Protein AF-A0A7S2AGM7-F1 (afdb_monomer_lite)

Radius of gyration: 31.18 Å; chains: 1; bounding box: 65×108×96 Å

Sequence (234 aa):
SIGHEDKLPGRQRGFVVRMDQDERSRILQAFRPAAEKLIASGAVSRIDVDDGASTSRKKKDRKDEDEQPSLLQTLGPNECRVETTARCRHNAHGDGFRIEVAEGGVQQRLHAFTPGGQLPPETWHARLVEAVEKSGSRVMLGRMVGEEGPGDGRGGRSGKAGAPDGQRDAEDAWLESLMGRCMISAGERPRGSEAVVEPAAPTTAEGEAEAAEGTPAPAPKKAPGPLPPWLRRR

pLDDT: mean 70.82, std 18.98, range [37.28, 96.62]

Secondary structure (DSSP, 8-state):
-PPP------------------GGGGS-TTTHHHHHHHHHTTS-SEEEE-GGG-----------------S---PPTTEEEEEEEEEEEETTTEEEEEEEEEETTEEEEEEEE-TTS---HHHHHHHHHHHHHHHT-EEEEPP------------------PPPTHHHHHHHHHHHHHHTTSS--------------------------------PPPPP-PPPPPPPGGG---

Foldseek 3Di:
DDDDDDDDDDPDPDDPPPDPDDQLVVDDPLCSQLVVQCCVVQQFVDKHWDPPPWCPPPPDDDPDDDDPPPPPPQAPAQEKEKEFEAWDQDPPQGIFTWMWIDHRNTIIIMTTGHPDYDDDPVRSVVSSVVSSVVSVGNYDYDDHDPHPDDPPPDDDDDDPDDDDCVVVVVVVVVVCVVPVDDDDDDDDDDDDDDDDDDDDDDDDDDDDDDDDDDDDDDDDDDDDDPDPPVPPDD

Organism: NCBI:txid327968

Structure (mmCIF, N/CA/C/O backbone):
data_AF-A0A7S2AGM7-F1
#
_entry.id   AF-A0A7S2AGM7-F1
#
loop_
_atom_site.group_PDB
_atom_site.id
_atom_site.type_symbol
_atom_site.label_atom_id
_atom_site.label_alt_id
_atom_site.label_comp_id
_atom_site.label_asym_id
_atom_site.label_entity_id
_atom_site.label_seq_id
_atom_site.pdbx_PDB_ins_code
_atom_site.Cartn_x
_atom_site.Cartn_y
_atom_site.Cartn_z
_atom_site.occupancy
_atom_site.B_iso_or_equiv
_atom_site.auth_seq_id
_atom_site.auth_comp_id
_atom_site.auth_asym_id
_atom_site.auth_atom_id
_atom_site.pdbx_PDB_model_num
ATOM 1 N N . SER A 1 1 ? -6.619 -51.785 54.711 1.00 47.81 1 SER A N 1
ATOM 2 C CA . SER A 1 1 ? -6.478 -51.916 53.251 1.00 47.81 1 SER A CA 1
ATOM 3 C C . SER A 1 1 ? -6.007 -50.594 52.689 1.00 47.81 1 SER A C 1
ATOM 5 O O . SER A 1 1 ? -6.708 -49.604 52.835 1.00 47.81 1 SER A O 1
ATOM 7 N N . ILE A 1 2 ? -4.777 -50.567 52.181 1.00 46.56 2 ILE A N 1
ATOM 8 C CA . ILE A 1 2 ? -4.107 -49.382 51.634 1.00 46.56 2 ILE A CA 1
ATOM 9 C C . ILE A 1 2 ? -4.535 -49.270 50.168 1.00 46.56 2 ILE A C 1
ATOM 11 O O . ILE A 1 2 ? -4.371 -50.226 49.412 1.00 46.56 2 ILE A O 1
ATOM 15 N N . GLY A 1 3 ? -5.169 -48.153 49.810 1.00 52.78 3 GLY A N 1
ATOM 16 C CA . GLY A 1 3 ? -5.677 -47.897 48.464 1.00 52.78 3 GLY A CA 1
ATOM 17 C C . GLY A 1 3 ? -4.534 -47.668 47.480 1.00 52.78 3 GLY A C 1
ATOM 18 O O . GLY A 1 3 ? -3.675 -46.824 47.713 1.00 52.78 3 GLY A O 1
ATOM 19 N N . HIS A 1 4 ? -4.524 -48.444 46.400 1.00 52.34 4 HIS A N 1
ATOM 20 C CA . HIS A 1 4 ? -3.628 -48.265 45.265 1.00 52.34 4 HIS A CA 1
ATOM 21 C C . HIS A 1 4 ? -4.062 -47.025 44.468 1.00 52.34 4 HIS A C 1
ATOM 23 O O . HIS A 1 4 ? -5.165 -46.991 43.930 1.00 52.34 4 HIS A O 1
ATOM 29 N N . GLU A 1 5 ? -3.203 -46.007 44.396 1.00 57.91 5 GLU A N 1
ATOM 30 C CA . GLU A 1 5 ? -3.341 -44.901 43.445 1.00 57.91 5 GLU A CA 1
ATOM 31 C C . GLU A 1 5 ? -2.885 -45.368 42.055 1.00 57.91 5 GLU A C 1
ATOM 33 O O . GLU A 1 5 ? -1.695 -45.594 41.807 1.00 57.91 5 GLU A O 1
ATOM 38 N N . ASP A 1 6 ? -3.845 -45.518 41.144 1.00 63.03 6 ASP A N 1
ATOM 39 C CA . ASP A 1 6 ? -3.601 -45.848 39.743 1.00 63.03 6 ASP A CA 1
ATOM 40 C C . ASP A 1 6 ? -2.939 -44.669 39.009 1.00 63.03 6 ASP A C 1
ATOM 42 O O . ASP A 1 6 ? -3.545 -43.634 38.722 1.00 63.03 6 ASP A O 1
ATOM 46 N N . LYS A 1 7 ? -1.656 -44.838 38.676 1.00 62.81 7 LYS A N 1
ATOM 47 C CA . LYS A 1 7 ? -0.896 -43.929 37.810 1.00 62.81 7 LYS A CA 1
ATOM 48 C C . LYS A 1 7 ? -1.403 -44.046 36.370 1.00 62.81 7 LYS A C 1
ATOM 50 O O . LYS A 1 7 ? -1.077 -45.003 35.673 1.00 62.81 7 LYS A O 1
ATOM 55 N N . LEU A 1 8 ? -2.154 -43.046 35.905 1.00 66.19 8 LEU A N 1
ATOM 56 C CA . LEU A 1 8 ? -2.588 -42.944 34.508 1.00 66.19 8 LEU A CA 1
ATOM 57 C C . LEU A 1 8 ? -1.374 -42.778 33.564 1.00 66.19 8 LEU A C 1
ATOM 59 O O . LEU A 1 8 ? -0.606 -41.822 33.720 1.00 66.19 8 LEU A O 1
ATOM 63 N N . PRO A 1 9 ? -1.178 -43.672 32.576 1.00 61.97 9 PRO A N 1
ATOM 64 C CA . PRO A 1 9 ? -0.058 -43.596 31.649 1.00 61.97 9 PRO A CA 1
ATOM 65 C C . PRO A 1 9 ? -0.314 -42.576 30.529 1.00 61.97 9 PRO A C 1
ATOM 67 O O . PRO A 1 9 ? -1.370 -42.553 29.908 1.00 61.97 9 PRO A O 1
ATOM 70 N N . GLY A 1 10 ? 0.713 -41.781 30.214 1.00 58.47 10 GLY A N 1
ATOM 71 C CA . GLY A 1 10 ? 0.938 -41.271 28.858 1.00 58.47 10 GLY A CA 1
ATOM 72 C C . GLY A 1 10 ? 0.070 -40.098 28.402 1.00 58.47 10 GLY A C 1
ATOM 73 O O . GLY A 1 10 ? -0.754 -40.231 27.503 1.00 58.47 10 GLY A O 1
ATOM 74 N N . ARG A 1 11 ? 0.342 -38.899 28.925 1.00 64.56 11 ARG A N 1
ATOM 75 C CA . ARG A 1 11 ? -0.117 -37.638 28.324 1.00 64.56 11 ARG A CA 1
ATOM 76 C C . ARG A 1 11 ? 0.542 -37.498 26.941 1.00 64.56 11 ARG A C 1
ATOM 78 O O . ARG A 1 11 ? 1.711 -37.122 26.853 1.00 64.56 11 ARG A O 1
ATOM 85 N N . GLN A 1 12 ? -0.173 -37.866 25.873 1.00 66.38 12 GLN A N 1
ATOM 86 C CA . GLN A 1 12 ? 0.274 -37.680 24.489 1.00 66.38 12 GLN A CA 1
ATOM 87 C C . GLN A 1 12 ? 0.711 -36.222 24.297 1.00 66.38 12 GLN A C 1
ATOM 89 O O . GLN A 1 12 ? -0.071 -35.290 24.491 1.00 66.38 12 GLN A O 1
ATOM 94 N N . ARG A 1 13 ? 1.981 -36.015 23.939 1.00 68.12 13 ARG A N 1
ATOM 95 C CA . ARG A 1 13 ? 2.484 -34.708 23.513 1.00 68.12 13 ARG A CA 1
ATOM 96 C C . ARG A 1 13 ? 1.874 -34.407 22.146 1.00 68.12 13 ARG A C 1
ATOM 98 O O . ARG A 1 13 ? 2.373 -34.887 21.136 1.00 68.12 13 ARG A O 1
ATOM 105 N N . GLY A 1 14 ? 0.774 -33.659 22.127 1.00 73.31 14 GLY A N 1
ATOM 106 C CA . GLY A 1 14 ? 0.213 -33.133 20.886 1.00 73.31 14 GLY A CA 1
ATOM 107 C C . GLY A 1 14 ? 1.249 -32.261 20.176 1.00 73.31 14 GLY A C 1
ATOM 108 O O . GLY A 1 14 ? 1.866 -31.394 20.796 1.00 73.31 14 GLY A O 1
ATOM 109 N N . PHE A 1 15 ? 1.465 -32.506 18.887 1.00 71.81 15 PHE A N 1
ATOM 110 C CA . PHE A 1 15 ? 2.267 -31.623 18.050 1.00 71.81 15 PHE A CA 1
ATOM 111 C C . PHE A 1 15 ? 1.466 -30.344 17.809 1.00 71.81 15 PHE A C 1
ATOM 113 O O . PHE A 1 15 ? 0.370 -30.386 17.253 1.00 71.81 15 PHE A O 1
ATOM 120 N N . VAL A 1 16 ? 2.001 -29.198 18.232 1.00 72.75 16 VAL A N 1
ATOM 121 C CA . VAL A 1 16 ? 1.450 -27.902 17.831 1.00 72.75 16 VAL A CA 1
ATOM 122 C C . VAL A 1 16 ? 1.924 -27.647 16.407 1.00 72.75 16 VAL A C 1
ATOM 124 O O . VAL A 1 16 ? 3.047 -27.192 16.194 1.00 72.75 16 VAL A O 1
ATOM 127 N N . VAL A 1 17 ? 1.080 -27.975 15.428 1.00 73.12 17 VAL A N 1
ATOM 128 C CA . VAL A 1 17 ? 1.269 -27.510 14.052 1.00 73.12 17 VAL A CA 1
ATOM 129 C C . VAL A 1 17 ? 1.046 -26.005 14.081 1.00 73.12 17 VAL A C 1
ATOM 131 O O . VAL A 1 17 ? -0.083 -25.532 14.207 1.00 73.12 17 VAL A O 1
ATOM 134 N N . ARG A 1 18 ? 2.137 -25.242 14.033 1.00 66.31 18 ARG A N 1
ATOM 135 C CA . ARG A 1 18 ? 2.059 -23.807 13.778 1.00 66.31 18 ARG A CA 1
ATOM 136 C C . ARG A 1 18 ? 1.630 -23.670 12.325 1.00 66.31 18 ARG A C 1
ATOM 138 O O . ARG A 1 18 ? 2.440 -23.886 11.435 1.00 66.31 18 ARG A O 1
ATOM 145 N N . MET A 1 19 ? 0.344 -23.412 12.095 1.00 68.31 19 MET A N 1
ATOM 146 C CA . MET A 1 19 ? -0.086 -22.953 10.781 1.00 68.31 19 MET A CA 1
ATOM 147 C C . MET A 1 19 ? 0.657 -21.652 10.517 1.00 68.31 19 MET A C 1
ATOM 149 O O . MET A 1 19 ? 0.628 -20.764 11.375 1.00 68.31 19 MET A O 1
ATOM 153 N N . ASP A 1 20 ? 1.357 -21.577 9.386 1.00 66.44 20 ASP A N 1
ATOM 154 C CA . ASP A 1 20 ? 1.970 -20.335 8.941 1.00 66.44 20 ASP A CA 1
ATOM 155 C C . ASP A 1 20 ? 0.891 -19.261 8.961 1.00 66.44 20 ASP A C 1
ATOM 157 O O . ASP A 1 20 ? -0.144 -19.355 8.296 1.00 66.44 20 ASP A O 1
ATOM 161 N N . GLN A 1 21 ? 1.083 -18.301 9.857 1.00 72.88 21 GLN A N 1
ATOM 162 C CA . GLN A 1 21 ? 0.151 -17.214 10.034 1.00 72.88 21 GLN A CA 1
ATOM 163 C C . GLN A 1 21 ? 0.216 -16.392 8.753 1.00 72.88 21 GLN A C 1
ATOM 165 O O . GLN A 1 21 ? 1.278 -15.871 8.422 1.00 72.88 21 GLN A O 1
ATOM 170 N N . ASP A 1 22 ? -0.903 -16.327 8.031 1.00 81.31 22 ASP A N 1
ATOM 171 C CA . ASP A 1 22 ? -1.022 -15.542 6.806 1.00 81.31 22 ASP A CA 1
ATOM 172 C C . ASP A 1 22 ? -0.487 -14.131 7.070 1.00 81.31 22 ASP A C 1
ATOM 174 O O . ASP A 1 22 ? -1.010 -13.414 7.922 1.00 81.31 22 ASP A O 1
ATOM 178 N N . GLU A 1 23 ? 0.578 -13.737 6.371 1.00 79.75 23 GLU A N 1
ATOM 179 C CA . GLU A 1 23 ? 1.267 -12.455 6.574 1.00 79.75 23 GLU A CA 1
ATOM 180 C C . GLU A 1 23 ? 0.293 -11.275 6.420 1.00 79.75 23 GLU A C 1
ATOM 182 O O . GLU A 1 23 ? 0.416 -10.246 7.090 1.00 79.75 23 GLU A O 1
ATOM 187 N N . ARG A 1 24 ? -0.775 -11.476 5.637 1.00 82.69 24 ARG A N 1
ATOM 188 C CA . ARG A 1 24 ? -1.880 -10.528 5.447 1.00 82.69 24 ARG A CA 1
ATOM 189 C C . ARG A 1 24 ? -2.640 -10.218 6.732 1.00 82.69 24 ARG A C 1
ATOM 191 O O . ARG A 1 24 ? -3.275 -9.171 6.817 1.00 82.69 24 ARG A O 1
ATOM 198 N N . SER A 1 25 ? -2.604 -11.100 7.734 1.00 84.69 25 SER A N 1
ATOM 199 C CA . SER A 1 25 ? -3.268 -10.866 9.018 1.00 84.69 25 SER A CA 1
ATOM 200 C C . SER A 1 25 ? -2.571 -9.805 9.863 1.00 84.69 25 SER A C 1
ATOM 202 O O . SER A 1 25 ? -3.160 -9.343 10.836 1.00 84.69 25 SER A O 1
ATOM 204 N N . ARG A 1 26 ? -1.319 -9.455 9.540 1.00 90.31 26 ARG A N 1
ATOM 205 C CA . ARG A 1 26 ? -0.552 -8.431 10.261 1.00 90.31 26 ARG A CA 1
ATOM 206 C C . ARG A 1 26 ? -0.781 -7.023 9.718 1.00 90.31 26 ARG A C 1
ATOM 208 O O . ARG A 1 26 ? -0.448 -6.065 10.404 1.00 90.31 26 ARG A O 1
ATOM 215 N N . ILE A 1 27 ? -1.331 -6.890 8.512 1.00 93.06 27 ILE A N 1
ATOM 216 C CA . ILE A 1 27 ? -1.619 -5.596 7.883 1.00 93.06 27 ILE A CA 1
ATOM 217 C C . ILE A 1 27 ? -2.793 -4.926 8.611 1.00 93.06 27 ILE A C 1
ATOM 219 O O . ILE A 1 27 ? -3.772 -5.596 8.951 1.00 93.06 27 ILE A O 1
ATOM 223 N N . LEU A 1 28 ? -2.708 -3.607 8.820 1.00 91.50 28 LEU A N 1
ATOM 224 C CA . LEU A 1 28 ? -3.799 -2.801 9.377 1.00 91.50 28 LEU A CA 1
ATOM 225 C C . LEU A 1 28 ? -5.127 -3.071 8.659 1.00 91.50 28 LEU A C 1
ATOM 227 O O . LEU A 1 28 ? -5.198 -3.130 7.426 1.00 91.50 28 LEU A O 1
ATOM 231 N N . GLN A 1 29 ? -6.192 -3.228 9.446 1.00 90.62 29 GLN A N 1
ATOM 232 C CA . GLN A 1 29 ? -7.481 -3.698 8.950 1.00 90.62 29 GLN A CA 1
ATOM 233 C C . GLN A 1 29 ? -8.069 -2.753 7.896 1.00 90.62 29 GLN A C 1
ATOM 235 O O . GLN A 1 29 ? -8.601 -3.243 6.898 1.00 90.62 29 GLN A O 1
ATOM 240 N N . ALA A 1 30 ? -7.921 -1.431 8.055 1.00 90.44 30 ALA A N 1
ATOM 241 C CA . ALA A 1 30 ? -8.425 -0.474 7.071 1.00 90.44 30 ALA A CA 1
ATOM 242 C C . ALA A 1 30 ? -7.710 -0.555 5.710 1.00 90.44 30 ALA A C 1
ATOM 244 O O . ALA A 1 30 ? -8.325 -0.275 4.675 1.00 90.44 30 ALA A O 1
ATOM 245 N N . PHE A 1 31 ? -6.435 -0.957 5.692 1.00 93.19 31 PHE A N 1
ATOM 246 C CA . PHE A 1 31 ? -5.626 -1.034 4.471 1.00 93.19 31 PHE A CA 1
ATOM 247 C C . PHE A 1 31 ? -5.630 -2.422 3.818 1.00 93.19 31 PHE A C 1
ATOM 249 O O . PHE A 1 31 ? -5.370 -2.548 2.619 1.00 93.19 31 PHE A O 1
ATOM 256 N N . ARG A 1 32 ? -5.984 -3.473 4.566 1.00 93.88 32 ARG A N 1
ATOM 257 C CA . ARG A 1 32 ? -6.006 -4.860 4.078 1.00 93.88 32 ARG A CA 1
ATOM 258 C C . ARG A 1 32 ? -6.735 -5.058 2.736 1.00 93.88 32 ARG A C 1
ATOM 260 O O . ARG A 1 32 ? -6.156 -5.712 1.868 1.00 93.88 32 ARG A O 1
ATOM 267 N N . PRO A 1 33 ? -7.933 -4.492 2.482 1.00 93.94 33 PRO A N 1
ATOM 268 C CA . PRO A 1 33 ? -8.613 -4.738 1.213 1.00 93.94 33 PRO A CA 1
ATOM 269 C C . PRO A 1 33 ? -7.936 -4.023 0.029 1.00 93.94 33 PRO A C 1
ATOM 271 O O . PRO A 1 33 ? -8.006 -4.510 -1.098 1.00 93.94 33 PRO A O 1
ATOM 274 N N . ALA A 1 34 ? -7.243 -2.902 0.261 1.00 95.00 34 ALA A N 1
ATOM 275 C CA . ALA A 1 34 ? -6.425 -2.251 -0.765 1.00 95.00 34 ALA A CA 1
ATOM 276 C C . ALA A 1 34 ? -5.167 -3.082 -1.073 1.00 95.00 34 ALA A C 1
ATOM 278 O O . ALA A 1 34 ? -4.849 -3.314 -2.240 1.00 95.00 34 ALA A O 1
ATOM 279 N N . ALA A 1 35 ? -4.506 -3.611 -0.037 1.00 95.69 35 ALA A N 1
ATOM 280 C CA . ALA A 1 35 ? -3.370 -4.523 -0.173 1.00 95.69 35 ALA A CA 1
ATOM 281 C C . ALA A 1 35 ? -3.727 -5.773 -1.004 1.00 95.69 35 ALA A C 1
ATOM 283 O O . ALA A 1 35 ? -3.002 -6.141 -1.928 1.00 95.69 35 ALA A O 1
ATOM 284 N N . GLU A 1 36 ? -4.886 -6.384 -0.745 1.00 95.56 36 GLU A N 1
ATOM 285 C CA . GLU A 1 36 ? -5.377 -7.529 -1.521 1.00 95.56 36 GLU A CA 1
ATOM 286 C C . GLU A 1 36 ? -5.623 -7.177 -2.994 1.00 95.56 36 GLU A C 1
ATOM 288 O O . GLU A 1 36 ? -5.321 -7.985 -3.873 1.00 95.56 36 GLU A O 1
ATOM 293 N N . LYS A 1 37 ? -6.100 -5.963 -3.293 1.00 96.00 37 LYS A N 1
ATOM 294 C CA . LYS A 1 37 ? -6.296 -5.490 -4.676 1.00 96.00 37 LYS A CA 1
ATOM 295 C C . LYS A 1 37 ? -4.987 -5.212 -5.402 1.00 96.00 37 LYS A C 1
ATOM 297 O O . LYS A 1 37 ? -4.874 -5.521 -6.588 1.00 96.00 37 LYS A O 1
ATOM 302 N N . LEU A 1 38 ? -3.989 -4.672 -4.708 1.00 95.94 38 LEU A N 1
ATOM 303 C CA . LEU A 1 38 ? -2.652 -4.479 -5.272 1.00 95.94 38 LEU A CA 1
ATOM 304 C C . LEU A 1 38 ? -2.017 -5.816 -5.667 1.00 95.94 38 LEU A C 1
ATOM 306 O O . LEU A 1 38 ? -1.446 -5.925 -6.751 1.00 95.94 38 LEU A O 1
ATOM 310 N N . ILE A 1 39 ? -2.197 -6.843 -4.835 1.00 95.88 39 ILE A N 1
ATOM 311 C CA . ILE A 1 39 ? -1.736 -8.201 -5.135 1.00 95.88 39 ILE A CA 1
ATOM 312 C C . ILE A 1 39 ? -2.554 -8.816 -6.278 1.00 95.88 39 ILE A C 1
ATOM 314 O O . ILE A 1 39 ? -1.990 -9.329 -7.241 1.00 95.88 39 ILE A O 1
ATOM 318 N N . ALA A 1 40 ? -3.885 -8.732 -6.218 1.00 95.81 40 ALA A N 1
ATOM 319 C CA . ALA A 1 40 ? -4.768 -9.321 -7.228 1.00 95.81 40 ALA A CA 1
ATOM 320 C C . ALA A 1 40 ? -4.614 -8.687 -8.621 1.00 95.81 40 ALA A C 1
ATOM 322 O O . ALA A 1 40 ? -4.792 -9.369 -9.626 1.00 95.81 40 ALA A O 1
ATOM 323 N N . SER A 1 41 ? -4.275 -7.396 -8.693 1.00 95.75 41 SER A N 1
ATOM 324 C CA . SER A 1 41 ? -3.991 -6.702 -9.957 1.00 95.75 41 SER A CA 1
ATOM 325 C C . SER A 1 41 ? -2.610 -7.023 -10.536 1.00 95.75 41 SER A C 1
ATOM 327 O O . SER A 1 41 ? -2.327 -6.637 -11.668 1.00 95.75 41 SER A O 1
ATOM 329 N N . GLY A 1 42 ? -1.743 -7.698 -9.774 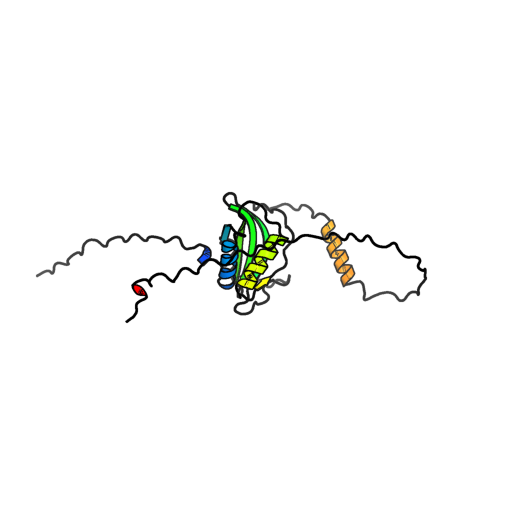1.00 95.19 42 GLY A N 1
ATOM 330 C CA . GLY A 1 42 ? -0.358 -7.960 -10.159 1.00 95.19 42 GLY A CA 1
ATOM 331 C C . GLY A 1 42 ? 0.548 -6.728 -10.102 1.00 95.19 42 GLY A C 1
ATOM 332 O O . GLY A 1 42 ? 1.699 -6.815 -10.514 1.00 95.19 42 GLY A O 1
ATOM 333 N N . ALA A 1 43 ? 0.070 -5.591 -9.583 1.00 95.44 43 ALA A N 1
ATOM 334 C CA . ALA A 1 43 ? 0.915 -4.418 -9.352 1.00 95.44 43 ALA A CA 1
ATOM 335 C C . ALA A 1 43 ? 1.972 -4.694 -8.272 1.00 95.44 43 ALA A C 1
ATOM 337 O O . ALA A 1 43 ? 3.078 -4.160 -8.322 1.00 95.44 43 ALA A O 1
ATOM 338 N N . VAL A 1 44 ? 1.625 -5.543 -7.302 1.00 96.50 44 VAL A N 1
ATOM 339 C CA . VAL A 1 44 ? 2.480 -5.933 -6.182 1.00 96.50 44 VAL A CA 1
ATOM 340 C C . VAL A 1 44 ? 2.541 -7.454 -6.112 1.00 96.50 44 VAL A C 1
ATOM 342 O O . VAL A 1 44 ? 1.516 -8.126 -6.148 1.00 96.50 44 VAL A O 1
ATOM 345 N N . SER A 1 45 ? 3.742 -8.013 -6.013 1.00 95.69 45 SER A N 1
ATOM 346 C CA . SER A 1 45 ? 3.961 -9.452 -5.859 1.00 95.69 45 SER A CA 1
ATOM 347 C C . SER A 1 45 ? 3.816 -9.887 -4.402 1.00 95.69 45 SER A C 1
ATOM 349 O O . SER A 1 45 ? 3.299 -10.969 -4.124 1.00 95.69 45 SER A O 1
ATOM 351 N N . ARG A 1 46 ? 4.265 -9.039 -3.468 1.00 94.94 46 ARG A N 1
ATOM 352 C CA . ARG A 1 46 ? 4.308 -9.322 -2.031 1.00 94.94 46 ARG A CA 1
ATOM 353 C C . ARG A 1 46 ? 4.270 -8.034 -1.212 1.00 94.94 46 ARG A C 1
ATOM 355 O O . ARG A 1 46 ? 4.825 -7.020 -1.631 1.00 94.94 46 ARG A O 1
ATOM 362 N N . ILE A 1 47 ? 3.630 -8.093 -0.045 1.00 96.06 47 ILE A N 1
ATOM 363 C CA . ILE A 1 47 ? 3.602 -7.002 0.934 1.00 96.06 47 ILE A CA 1
ATOM 364 C C . ILE A 1 47 ? 4.122 -7.542 2.260 1.00 96.06 47 ILE A C 1
ATOM 366 O O . ILE A 1 47 ? 3.480 -8.411 2.845 1.00 96.06 47 ILE A O 1
ATOM 370 N N . ASP A 1 48 ? 5.245 -7.005 2.726 1.00 95.00 48 ASP A N 1
ATOM 371 C CA . ASP A 1 48 ? 5.819 -7.342 4.029 1.00 95.00 48 ASP A CA 1
ATOM 372 C C . ASP A 1 48 ? 5.548 -6.228 5.043 1.00 95.00 48 ASP A C 1
ATOM 374 O O . ASP A 1 48 ? 5.583 -5.040 4.714 1.00 95.00 48 ASP A O 1
ATOM 378 N N . VAL A 1 49 ? 5.290 -6.616 6.290 1.00 94.50 49 VAL A N 1
ATOM 379 C CA . VAL A 1 49 ? 5.146 -5.693 7.421 1.00 94.50 49 VAL A CA 1
ATOM 380 C C . VAL A 1 49 ? 6.510 -5.499 8.078 1.00 94.50 49 VAL A C 1
ATOM 382 O O . VAL A 1 49 ? 7.154 -6.477 8.452 1.00 94.50 49 VAL A O 1
ATOM 385 N N . ASP A 1 50 ? 6.942 -4.250 8.253 1.00 92.06 50 ASP A N 1
ATOM 386 C CA . ASP A 1 50 ? 8.150 -3.938 9.021 1.00 92.06 50 ASP A CA 1
ATOM 387 C C . ASP A 1 50 ? 7.829 -3.931 10.526 1.00 92.06 50 ASP A C 1
ATOM 389 O O . ASP A 1 50 ? 7.340 -2.941 11.080 1.00 92.06 50 ASP A O 1
ATOM 393 N N . ASP A 1 51 ? 8.112 -5.055 11.192 1.00 79.56 51 ASP A N 1
ATOM 394 C CA . ASP A 1 51 ? 7.934 -5.228 12.641 1.00 79.56 51 ASP A CA 1
ATOM 395 C C . ASP A 1 51 ? 8.847 -4.288 13.468 1.00 79.56 51 ASP A C 1
ATOM 397 O O . ASP A 1 51 ? 8.591 -4.052 14.650 1.00 79.56 51 ASP A O 1
ATOM 401 N N . GLY A 1 52 ? 9.901 -3.712 12.872 1.00 69.44 52 GLY A N 1
ATOM 402 C CA . GLY A 1 52 ? 10.833 -2.808 13.556 1.00 69.44 52 GLY A CA 1
ATOM 403 C C . GLY A 1 52 ? 10.309 -1.380 13.740 1.00 69.44 52 GLY A C 1
ATOM 404 O O . GLY A 1 52 ? 10.847 -0.625 14.553 1.00 69.44 52 GLY A O 1
ATOM 405 N N . ALA A 1 53 ? 9.257 -1.003 13.009 1.00 60.59 53 ALA A N 1
ATOM 406 C CA . ALA A 1 53 ? 8.765 0.371 12.937 1.00 60.59 53 ALA A CA 1
ATOM 407 C C . ALA A 1 53 ? 7.455 0.613 13.702 1.00 60.59 53 ALA A C 1
ATOM 409 O O . ALA A 1 53 ? 6.935 1.729 13.657 1.00 60.59 53 ALA A O 1
ATOM 410 N N . SER A 1 54 ? 6.910 -0.380 14.419 1.00 56.28 54 SER A N 1
ATOM 411 C CA . SER A 1 54 ? 5.699 -0.176 15.220 1.00 56.28 54 SER A CA 1
ATOM 412 C C . SER A 1 54 ? 6.017 0.710 16.429 1.00 56.28 54 SER A C 1
ATOM 414 O O . SER A 1 54 ? 6.279 0.238 17.539 1.00 56.28 54 SER A O 1
ATOM 416 N N . THR A 1 55 ? 6.021 2.028 16.236 1.00 55.06 55 THR A N 1
ATOM 417 C CA . THR A 1 55 ? 6.161 2.974 17.336 1.00 55.06 55 THR A CA 1
ATOM 418 C C . THR A 1 55 ? 4.824 3.065 18.058 1.00 55.06 55 THR A C 1
ATOM 420 O O . THR A 1 55 ? 4.098 4.049 17.926 1.00 55.06 55 THR A O 1
ATOM 423 N N . SER A 1 56 ? 4.491 2.065 18.877 1.00 56.47 56 SER A N 1
ATOM 424 C CA . SER A 1 56 ? 3.593 2.312 20.002 1.00 56.47 56 SER A CA 1
ATOM 425 C C . SER A 1 56 ? 4.354 3.258 20.935 1.00 56.47 56 SER A C 1
ATOM 427 O O . SER A 1 56 ? 5.080 2.815 21.830 1.00 56.47 56 SER A O 1
ATOM 429 N N . ARG A 1 57 ? 4.325 4.567 20.645 1.00 56.03 57 ARG A N 1
ATOM 430 C CA . ARG A 1 57 ? 5.032 5.578 21.432 1.00 56.03 57 ARG A CA 1
ATOM 431 C C . ARG A 1 57 ? 4.450 5.531 22.836 1.00 56.03 57 ARG A C 1
ATOM 433 O O . ARG A 1 57 ? 3.380 6.065 23.112 1.00 56.03 57 ARG A O 1
ATOM 440 N N . LYS A 1 58 ? 5.164 4.844 23.725 1.00 52.75 58 LYS A N 1
ATOM 441 C CA . LYS A 1 58 ? 4.932 4.864 25.161 1.00 52.75 58 LYS A CA 1
ATOM 442 C C . LYS A 1 58 ? 5.095 6.325 25.567 1.00 52.75 58 LYS A C 1
ATOM 444 O O . LYS A 1 58 ? 6.211 6.835 25.571 1.00 52.75 58 LYS A O 1
ATOM 449 N N . LYS A 1 59 ? 3.961 6.994 25.781 1.00 52.16 59 LYS A N 1
ATOM 450 C CA . LYS A 1 59 ? 3.809 8.397 26.173 1.00 52.16 59 LYS A CA 1
ATOM 451 C C . LYS A 1 59 ? 4.654 8.641 27.427 1.00 52.16 59 LYS A C 1
ATOM 453 O O . LYS A 1 59 ? 4.205 8.396 28.540 1.00 52.16 59 LYS A O 1
ATOM 458 N N . LYS A 1 60 ? 5.923 8.999 27.239 1.00 48.47 60 LYS A N 1
ATOM 459 C CA . LYS A 1 60 ? 6.840 9.391 28.303 1.00 48.47 60 LYS A CA 1
ATOM 460 C C . LYS A 1 60 ? 7.041 10.884 28.143 1.00 48.47 60 LYS A C 1
ATOM 462 O O . LYS A 1 60 ? 7.662 11.296 27.170 1.00 48.47 60 LYS A O 1
ATOM 467 N N . ASP A 1 61 ? 6.453 11.632 29.074 1.00 48.50 61 ASP A N 1
ATOM 468 C CA . ASP A 1 61 ? 6.613 13.067 29.314 1.00 48.50 61 ASP A CA 1
ATOM 469 C C . ASP A 1 61 ? 7.954 13.620 28.819 1.00 48.50 61 ASP A C 1
ATOM 471 O O . ASP A 1 61 ? 8.964 13.587 29.524 1.00 48.50 61 ASP A O 1
ATOM 475 N N . ARG A 1 62 ? 7.969 14.137 27.592 1.00 48.53 62 ARG A N 1
ATOM 476 C CA . ARG A 1 62 ? 8.966 15.105 27.149 1.00 48.53 62 ARG A CA 1
ATOM 477 C C . ARG A 1 62 ? 8.219 16.260 26.517 1.00 48.53 62 ARG A C 1
ATOM 479 O O . ARG A 1 62 ? 7.810 16.218 25.365 1.00 48.53 62 ARG A O 1
ATOM 486 N N . LYS A 1 63 ? 7.981 17.229 27.390 1.00 50.88 63 LYS A N 1
ATOM 487 C CA . LYS A 1 63 ? 7.665 18.617 27.110 1.00 50.88 63 LYS A CA 1
ATOM 488 C C . LYS A 1 63 ? 8.928 19.239 26.515 1.00 50.88 63 LYS A C 1
ATOM 490 O O . LYS A 1 63 ? 9.791 19.634 27.281 1.00 50.88 63 LYS A O 1
ATOM 495 N N . ASP A 1 64 ? 9.064 19.224 25.197 1.00 44.34 64 ASP A N 1
ATOM 496 C CA . ASP A 1 64 ? 9.962 20.140 24.494 1.00 44.34 64 ASP A CA 1
ATOM 497 C C . ASP A 1 64 ? 9.382 20.437 23.112 1.00 44.34 64 ASP A C 1
ATOM 499 O O . ASP A 1 64 ? 8.953 19.539 22.383 1.00 44.34 64 ASP A O 1
ATOM 503 N N . GLU A 1 65 ? 9.292 21.735 22.860 1.00 51.94 65 GLU A N 1
ATOM 504 C CA . GLU A 1 65 ? 8.707 22.419 21.720 1.00 51.94 65 GLU A CA 1
ATOM 505 C C . GLU A 1 65 ? 9.622 22.278 20.501 1.00 51.94 65 GLU A C 1
ATOM 507 O O . GLU A 1 65 ? 10.691 22.869 20.458 1.00 51.94 65 GLU A O 1
ATOM 512 N N . ASP A 1 66 ? 9.196 21.495 19.515 1.00 45.47 66 ASP A N 1
ATOM 513 C CA . ASP A 1 66 ? 9.558 21.688 18.108 1.00 45.47 66 ASP A CA 1
ATOM 514 C C . ASP A 1 66 ? 8.483 20.966 17.281 1.00 45.47 66 ASP A C 1
ATOM 516 O O . ASP A 1 66 ? 8.614 19.819 16.839 1.00 45.47 66 ASP A O 1
ATOM 520 N N . GLU A 1 67 ? 7.311 21.605 17.222 1.00 46.66 67 GLU A N 1
ATOM 521 C CA . GLU A 1 67 ? 6.135 21.137 16.493 1.00 46.66 67 GLU A CA 1
ATOM 522 C C . GLU A 1 67 ? 6.366 21.263 14.982 1.00 46.66 67 GLU A C 1
ATOM 524 O O . GLU A 1 67 ? 5.810 22.133 14.311 1.00 46.66 67 GLU A O 1
ATOM 529 N N . GLN A 1 68 ? 7.105 20.317 14.397 1.00 51.06 68 GLN A N 1
ATOM 530 C CA . GLN A 1 68 ? 6.694 19.879 13.066 1.00 51.06 68 GLN A CA 1
ATOM 531 C C . GLN A 1 68 ? 5.267 19.338 13.215 1.00 51.06 68 GLN A C 1
ATOM 533 O O . GLN A 1 68 ? 5.059 18.484 14.087 1.00 51.06 68 GLN A O 1
ATOM 538 N N . PRO A 1 69 ? 4.283 19.812 12.424 1.00 47.25 69 PRO A N 1
ATOM 539 C CA . PRO A 1 69 ? 2.894 19.403 12.554 1.00 47.25 69 PRO A CA 1
ATOM 540 C C . PRO A 1 69 ? 2.839 17.898 12.365 1.00 47.25 69 PRO A C 1
ATOM 542 O O . PRO A 1 69 ? 2.947 17.369 11.257 1.00 47.25 69 PRO A O 1
ATOM 545 N N . SER A 1 70 ? 2.762 17.203 13.495 1.00 54.47 70 SER A N 1
ATOM 546 C CA . SER A 1 70 ? 2.825 15.763 13.511 1.00 54.47 70 SER A CA 1
ATOM 547 C C . SER A 1 70 ? 1.686 15.270 12.634 1.00 54.47 70 SER A C 1
ATOM 549 O O . SER A 1 70 ? 0.527 15.621 12.846 1.00 54.47 70 SER A O 1
ATOM 551 N N . LEU A 1 71 ? 2.021 14.433 11.655 1.00 53.72 71 LEU A N 1
ATOM 552 C CA . LEU A 1 71 ? 1.099 13.715 10.765 1.00 53.72 71 LEU A CA 1
ATOM 553 C C . LEU A 1 71 ? 0.007 12.924 11.525 1.00 53.72 71 LEU A C 1
ATOM 555 O O . LEU A 1 71 ? -0.886 12.350 10.913 1.00 53.72 71 LEU A O 1
ATOM 559 N N . LEU A 1 72 ? 0.071 12.943 12.857 1.00 54.75 72 LEU A N 1
ATOM 560 C CA . LEU A 1 72 ? -0.900 12.558 13.870 1.00 54.75 72 LEU A CA 1
ATOM 561 C C . LEU A 1 72 ? -2.112 13.501 13.955 1.00 54.75 72 LEU A C 1
ATOM 563 O O . LEU A 1 72 ? -2.724 13.602 15.023 1.00 54.75 72 LEU A O 1
ATOM 567 N N . GLN A 1 73 ? -2.495 14.182 12.869 1.00 63.75 73 GLN A N 1
ATOM 568 C CA . GLN A 1 73 ? -3.852 14.715 12.813 1.00 63.75 73 GLN A CA 1
ATOM 569 C C . GLN A 1 73 ? -4.784 13.533 13.069 1.00 63.75 73 GLN A C 1
ATOM 571 O O . GLN A 1 73 ? -4.646 12.483 12.441 1.00 63.75 73 GLN A O 1
ATOM 576 N N . THR A 1 74 ? -5.625 13.662 14.092 1.00 66.75 74 THR A N 1
ATOM 577 C CA . THR A 1 74 ? -6.388 12.555 14.664 1.00 66.75 74 THR A CA 1
ATOM 578 C C . THR A 1 74 ? -7.354 12.056 13.600 1.00 66.75 74 THR A C 1
ATOM 580 O O . THR A 1 74 ? -8.411 12.643 13.389 1.00 66.75 74 THR A O 1
ATOM 583 N N . LEU A 1 75 ? -6.940 11.016 12.874 1.00 74.12 75 LEU A N 1
ATOM 584 C CA . LEU A 1 75 ? -7.765 10.364 11.869 1.00 74.12 75 LEU A CA 1
ATOM 585 C C . LEU A 1 75 ? -9.045 9.889 12.551 1.00 74.12 75 LEU A C 1
ATOM 587 O O . LEU A 1 75 ? -9.000 9.339 13.659 1.00 74.12 75 LEU A O 1
ATOM 591 N N . GLY A 1 76 ? -10.181 10.132 11.905 1.00 75.19 76 GLY A N 1
ATOM 592 C CA . GLY A 1 76 ? -11.462 9.653 12.389 1.00 75.19 76 GLY A CA 1
ATOM 593 C C . GLY A 1 76 ? -11.495 8.122 12.490 1.00 75.19 76 GLY A C 1
ATOM 594 O O . GLY A 1 76 ? -10.666 7.419 11.903 1.00 75.19 76 GLY A O 1
ATOM 595 N N . PRO A 1 77 ? -12.465 7.562 13.227 1.00 72.75 77 PRO A N 1
ATOM 596 C CA . PRO A 1 77 ? -12.688 6.123 13.217 1.00 72.75 77 PRO A CA 1
ATOM 597 C C . PRO A 1 77 ? -12.941 5.648 11.776 1.00 72.75 77 PRO A C 1
ATOM 599 O O . PRO A 1 77 ? -13.816 6.179 11.092 1.00 72.75 77 PRO A O 1
ATOM 602 N N . ASN A 1 78 ? -12.193 4.629 11.338 1.00 72.81 78 ASN A N 1
ATOM 603 C CA . ASN A 1 78 ? -12.175 4.084 9.969 1.00 72.81 78 ASN A CA 1
ATOM 604 C C . ASN A 1 78 ? -11.506 4.971 8.904 1.00 72.81 78 ASN A C 1
ATOM 606 O O . ASN A 1 78 ? -11.679 4.726 7.707 1.00 72.81 78 ASN A O 1
ATOM 610 N N . GLU A 1 79 ? -10.745 5.984 9.313 1.00 83.31 79 GLU A N 1
ATOM 611 C CA . GLU A 1 79 ? -9.903 6.753 8.404 1.00 83.31 79 GLU A CA 1
ATOM 612 C C . GLU A 1 79 ? -8.474 6.223 8.444 1.00 83.31 79 GLU A C 1
ATOM 614 O O . GLU A 1 79 ? -7.876 6.039 9.506 1.00 83.31 79 GLU A O 1
ATOM 619 N N . CYS A 1 80 ? -7.931 5.978 7.258 1.00 87.50 80 CYS A N 1
ATOM 620 C CA . CYS A 1 80 ? -6.568 5.513 7.084 1.00 87.50 80 CYS A CA 1
ATOM 621 C C . CYS A 1 80 ? -5.788 6.557 6.291 1.00 87.50 80 CYS A C 1
ATOM 623 O O . CYS A 1 80 ? -6.285 7.098 5.308 1.00 87.50 80 CYS A O 1
ATOM 625 N N . ARG A 1 81 ? -4.550 6.839 6.676 1.00 90.62 81 ARG A N 1
ATOM 626 C CA . ARG A 1 81 ? -3.635 7.645 5.870 1.00 90.62 81 ARG A CA 1
ATOM 627 C C . ARG A 1 81 ? -2.585 6.738 5.267 1.00 90.62 81 ARG A C 1
ATOM 629 O O . ARG A 1 81 ? -2.012 5.929 5.986 1.00 90.62 81 ARG A O 1
ATOM 636 N N . VAL A 1 82 ? -2.344 6.869 3.969 1.00 92.38 82 VAL A N 1
ATOM 637 C CA . VAL A 1 82 ? -1.319 6.084 3.272 1.00 92.38 82 VAL A CA 1
ATOM 638 C C . VAL A 1 82 ? -0.339 7.033 2.611 1.00 92.38 82 VAL A C 1
ATOM 640 O O . VAL A 1 82 ? -0.739 7.905 1.841 1.00 92.38 82 VAL A O 1
ATOM 643 N N . GLU A 1 83 ? 0.943 6.856 2.901 1.00 91.88 83 GLU A N 1
ATOM 644 C CA . GLU A 1 83 ? 2.022 7.691 2.391 1.00 91.88 83 GLU A CA 1
ATOM 645 C C . GLU A 1 83 ? 3.129 6.818 1.801 1.00 91.88 83 GLU A C 1
ATOM 647 O O . GLU A 1 83 ? 3.540 5.832 2.407 1.00 91.88 83 GLU A O 1
ATOM 652 N N . THR A 1 84 ? 3.606 7.153 0.601 1.00 93.81 84 THR A N 1
ATOM 653 C CA . THR A 1 84 ? 4.783 6.488 0.021 1.00 93.81 84 THR A CA 1
ATOM 654 C C . THR A 1 84 ? 6.019 7.266 0.443 1.00 93.81 84 THR A C 1
ATOM 656 O O . THR A 1 84 ? 6.149 8.437 0.097 1.00 93.81 84 THR A O 1
ATOM 659 N N . THR A 1 85 ? 6.900 6.613 1.199 1.00 89.06 85 THR A N 1
ATOM 660 C CA . THR A 1 85 ? 8.052 7.268 1.837 1.00 89.06 85 THR A CA 1
ATOM 661 C C . THR A 1 85 ? 9.327 7.144 1.020 1.00 89.06 85 THR A C 1
ATOM 663 O O . THR A 1 85 ? 10.090 8.095 0.942 1.00 89.06 85 THR A O 1
ATOM 666 N N . ALA A 1 86 ? 9.579 5.983 0.413 1.00 90.19 86 ALA A N 1
ATOM 667 C CA . ALA A 1 86 ? 10.794 5.755 -0.363 1.00 90.19 86 ALA A CA 1
ATOM 668 C C . ALA A 1 86 ? 10.645 4.576 -1.327 1.00 90.19 86 ALA A C 1
ATOM 670 O O . ALA A 1 86 ? 9.785 3.706 -1.154 1.00 90.19 86 ALA A O 1
ATOM 671 N N . ARG A 1 87 ? 11.552 4.491 -2.303 1.00 93.00 87 ARG A N 1
ATOM 672 C CA . ARG A 1 87 ? 11.822 3.241 -3.022 1.00 93.00 87 ARG A CA 1
ATOM 673 C C . ARG A 1 87 ? 12.626 2.300 -2.125 1.00 93.00 87 ARG A C 1
ATOM 675 O O . ARG A 1 87 ? 13.446 2.742 -1.323 1.00 93.00 87 ARG A O 1
ATOM 682 N N . CYS A 1 88 ? 12.414 0.998 -2.256 1.00 93.62 88 CYS A N 1
ATOM 683 C CA . CYS A 1 88 ? 13.214 0.000 -1.550 1.00 93.62 88 CYS A CA 1
ATOM 684 C C . CYS A 1 88 ? 13.564 -1.176 -2.458 1.00 93.62 88 CYS A C 1
ATOM 686 O O . CYS A 1 88 ? 12.857 -1.455 -3.422 1.00 93.62 88 CYS A O 1
ATOM 688 N N . ARG A 1 89 ? 14.644 -1.886 -2.127 1.00 94.12 89 ARG A N 1
ATOM 689 C CA . ARG A 1 89 ? 15.094 -3.076 -2.850 1.00 94.12 89 ARG A CA 1
ATOM 690 C C . ARG A 1 89 ? 15.347 -4.208 -1.867 1.00 94.12 89 ARG A C 1
ATOM 692 O O . ARG A 1 89 ? 16.048 -4.021 -0.876 1.00 94.12 89 ARG A O 1
ATOM 699 N N . HIS A 1 90 ? 14.777 -5.371 -2.146 1.00 92.62 90 HIS A N 1
ATOM 700 C CA . HIS A 1 90 ? 14.961 -6.586 -1.365 1.00 92.62 90 HIS A CA 1
ATOM 701 C C . HIS A 1 90 ? 15.690 -7.642 -2.192 1.00 92.62 90 HIS A C 1
ATOM 703 O O . HIS A 1 90 ? 15.356 -7.875 -3.353 1.00 92.62 90 HIS A O 1
ATOM 709 N N . ASN A 1 91 ? 16.658 -8.327 -1.582 1.00 91.31 91 ASN A N 1
ATOM 710 C CA . ASN A 1 91 ? 17.530 -9.268 -2.292 1.00 91.31 91 ASN A CA 1
ATOM 711 C C . ASN A 1 91 ? 16.763 -10.434 -2.935 1.00 91.31 91 ASN A C 1
ATOM 713 O O . ASN A 1 91 ? 17.150 -10.896 -4.003 1.00 91.31 91 ASN A O 1
ATOM 717 N N . ALA A 1 92 ? 15.673 -10.892 -2.309 1.00 92.06 92 ALA A N 1
ATOM 718 C CA . ALA A 1 92 ? 14.874 -12.011 -2.814 1.00 92.06 92 ALA A CA 1
ATOM 719 C C . ALA A 1 92 ? 13.612 -11.589 -3.587 1.00 92.06 92 ALA A C 1
ATOM 721 O O . ALA A 1 92 ? 13.060 -12.394 -4.331 1.00 92.06 92 ALA A O 1
ATOM 722 N N . HIS A 1 93 ? 13.125 -10.358 -3.392 1.00 92.94 93 HIS A N 1
ATOM 723 C CA . HIS A 1 93 ? 11.822 -9.919 -3.924 1.00 92.94 93 HIS A CA 1
ATOM 724 C C . HIS A 1 93 ? 11.936 -8.811 -4.975 1.00 92.94 93 HIS A C 1
ATOM 726 O O . HIS A 1 93 ? 10.954 -8.523 -5.652 1.00 92.94 93 HIS A O 1
ATOM 732 N N . GLY A 1 94 ? 13.131 -8.242 -5.158 1.00 93.56 94 GLY A N 1
ATOM 733 C CA . GLY A 1 94 ? 13.386 -7.188 -6.131 1.00 93.56 94 GLY A CA 1
ATOM 734 C C . GLY A 1 94 ? 13.034 -5.801 -5.605 1.00 93.56 94 GLY A C 1
ATOM 735 O O . GLY A 1 94 ? 13.095 -5.533 -4.402 1.00 93.56 94 GLY A O 1
ATOM 736 N N . ASP A 1 95 ? 12.719 -4.904 -6.531 1.00 96.00 95 ASP A N 1
ATOM 737 C CA . ASP A 1 95 ? 12.403 -3.512 -6.236 1.00 96.00 95 ASP A CA 1
ATOM 738 C C . ASP A 1 95 ? 10.954 -3.341 -5.763 1.00 96.00 95 ASP A C 1
ATOM 740 O O . ASP A 1 95 ? 10.056 -4.134 -6.070 1.00 96.00 95 ASP A O 1
ATOM 744 N N . GLY A 1 96 ? 10.722 -2.279 -5.004 1.00 96.06 96 GLY A N 1
ATOM 745 C CA . GLY A 1 96 ? 9.430 -1.973 -4.421 1.00 96.06 96 GLY A CA 1
ATOM 746 C C . GLY A 1 96 ? 9.358 -0.578 -3.820 1.00 96.06 96 GLY A C 1
ATOM 747 O O . GLY A 1 96 ? 10.212 0.285 -4.052 1.00 96.06 96 GLY A O 1
ATOM 748 N N . PHE A 1 97 ? 8.322 -0.379 -3.017 1.00 96.00 97 PHE A N 1
ATOM 749 C CA . PHE A 1 97 ? 8.014 0.875 -2.352 1.00 96.00 97 PHE A CA 1
ATOM 750 C C . PHE A 1 97 ? 7.811 0.643 -0.862 1.00 96.00 97 PHE A C 1
ATOM 752 O O . PHE A 1 97 ? 7.129 -0.293 -0.438 1.00 96.00 97 PHE A O 1
ATOM 759 N N . ARG A 1 98 ? 8.392 1.529 -0.061 1.00 95.62 98 ARG A N 1
ATOM 7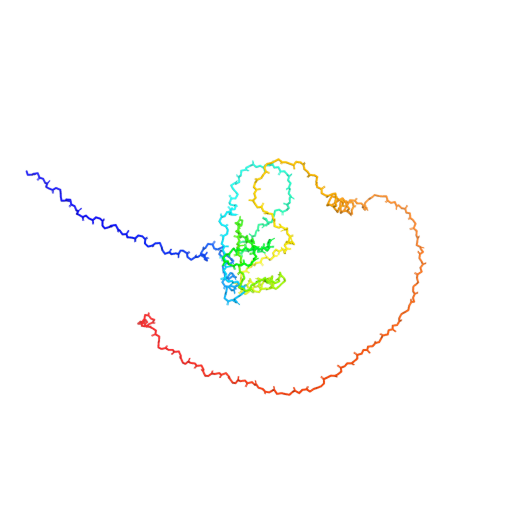60 C CA . ARG A 1 98 ? 8.089 1.647 1.357 1.00 95.62 98 ARG A CA 1
ATOM 761 C C . ARG A 1 98 ? 6.875 2.553 1.503 1.00 95.62 98 ARG A C 1
ATOM 763 O O . ARG A 1 98 ? 6.885 3.696 1.039 1.00 95.62 98 ARG A O 1
ATOM 770 N N . ILE A 1 99 ? 5.850 2.046 2.170 1.00 95.25 99 ILE A N 1
ATOM 771 C CA . ILE A 1 99 ? 4.648 2.806 2.496 1.00 95.25 99 ILE A CA 1
ATOM 772 C C . ILE A 1 99 ? 4.455 2.861 4.001 1.00 95.25 99 ILE A C 1
ATOM 774 O O . ILE A 1 99 ? 4.760 1.911 4.719 1.00 95.25 99 ILE A O 1
ATOM 778 N N . GLU A 1 100 ? 3.945 3.983 4.475 1.00 93.69 100 GLU A N 1
ATOM 779 C CA . GLU A 1 100 ? 3.497 4.147 5.845 1.00 93.69 100 GLU A CA 1
ATOM 780 C C . GLU A 1 100 ? 1.983 4.298 5.854 1.00 93.69 100 GLU A C 1
ATOM 782 O O . GLU A 1 100 ? 1.401 5.065 5.088 1.00 93.69 100 GLU A O 1
ATOM 787 N N . VAL A 1 101 ? 1.353 3.505 6.709 1.00 93.19 101 VAL A N 1
ATOM 788 C CA . VAL A 1 101 ? -0.089 3.398 6.858 1.00 93.19 101 VAL A CA 1
ATOM 789 C C . VAL A 1 101 ? -0.421 3.784 8.290 1.00 93.19 101 VAL A C 1
ATOM 791 O O . VAL A 1 101 ? 0.112 3.184 9.221 1.00 93.19 101 VAL A O 1
ATOM 794 N N . ALA A 1 102 ? -1.275 4.782 8.482 1.00 90.94 102 ALA A N 1
ATOM 795 C CA . ALA A 1 102 ? -1.715 5.218 9.801 1.00 90.94 102 ALA A CA 1
ATOM 796 C C . ALA A 1 102 ? -3.232 5.067 9.956 1.00 90.94 102 ALA A C 1
ATOM 798 O O . ALA A 1 102 ? -3.981 5.490 9.082 1.00 90.94 102 ALA A O 1
ATOM 799 N N . GLU A 1 103 ? -3.681 4.495 11.073 1.00 88.94 103 GLU A N 1
ATOM 800 C CA . GLU A 1 103 ? -5.091 4.281 11.421 1.00 88.94 103 GLU A CA 1
ATOM 801 C C . GLU A 1 103 ? -5.254 4.414 12.942 1.00 88.94 103 GLU A C 1
ATOM 803 O O . GLU A 1 103 ? -4.546 3.757 13.704 1.00 88.94 103 GLU A O 1
ATOM 808 N N . GLY A 1 104 ? -6.167 5.271 13.415 1.00 84.94 104 GLY A N 1
ATOM 809 C CA . GLY A 1 104 ? -6.504 5.351 14.846 1.00 84.94 104 GLY A CA 1
ATOM 810 C C . GLY A 1 104 ? -5.317 5.621 15.789 1.00 84.94 104 GLY A C 1
ATOM 811 O O . GLY A 1 104 ? -5.302 5.137 16.919 1.00 84.94 104 GLY A O 1
ATOM 812 N N . GLY A 1 105 ? -4.295 6.351 15.327 1.00 82.94 105 GLY A N 1
ATOM 813 C CA . GLY A 1 105 ? -3.066 6.623 16.087 1.00 82.94 105 GLY A CA 1
ATOM 814 C C . GLY A 1 105 ? -2.030 5.491 16.073 1.00 82.94 105 GLY A C 1
ATOM 815 O O . GLY A 1 105 ? -0.963 5.635 16.672 1.00 82.94 105 GLY A O 1
ATOM 816 N N . VAL A 1 106 ? -2.310 4.386 15.380 1.00 86.56 106 VAL A N 1
ATOM 817 C CA . VAL A 1 106 ? -1.337 3.339 15.058 1.00 86.56 106 VAL A CA 1
ATOM 818 C C . VAL A 1 106 ? -0.713 3.660 13.706 1.00 86.56 106 VAL A C 1
ATOM 820 O O . VAL A 1 106 ? -1.424 4.000 12.768 1.00 86.56 106 VAL A O 1
ATOM 823 N N . GLN A 1 107 ? 0.608 3.537 13.602 1.00 90.00 107 GLN A N 1
ATOM 824 C CA . GLN A 1 107 ? 1.347 3.675 12.350 1.00 90.00 107 GLN A CA 1
ATOM 825 C C . GLN A 1 107 ? 2.080 2.367 12.066 1.00 90.00 107 GLN A C 1
ATOM 827 O O . GLN A 1 107 ? 2.724 1.797 12.951 1.00 90.00 107 GLN A O 1
ATOM 832 N N . GLN A 1 108 ? 1.960 1.889 10.836 1.00 92.62 108 GLN A N 1
ATOM 833 C CA . GLN A 1 108 ? 2.576 0.672 10.345 1.00 92.62 108 GLN A CA 1
ATOM 834 C C . GLN A 1 108 ? 3.350 0.985 9.072 1.00 92.62 108 GLN A C 1
ATOM 836 O O . GLN A 1 108 ? 2.835 1.623 8.156 1.00 92.62 108 GLN A O 1
ATOM 841 N N . ARG A 1 109 ? 4.586 0.504 9.000 1.00 94.56 109 ARG A N 1
ATOM 842 C CA . ARG A 1 109 ? 5.387 0.564 7.784 1.00 94.56 109 ARG A CA 1
ATOM 843 C C . ARG A 1 109 ? 5.281 -0.763 7.046 1.00 94.56 109 ARG A C 1
ATOM 845 O O . ARG A 1 109 ? 5.390 -1.826 7.655 1.00 94.56 109 ARG A O 1
ATOM 852 N N . LEU A 1 110 ? 5.058 -0.688 5.741 1.00 95.69 110 LEU A N 1
ATOM 853 C CA . LEU A 1 110 ? 4.958 -1.836 4.853 1.00 95.69 110 LEU A CA 1
ATOM 854 C C . LEU A 1 110 ? 5.952 -1.694 3.698 1.00 95.69 110 LEU A C 1
ATOM 856 O O . LEU A 1 110 ? 6.285 -0.585 3.269 1.00 95.69 110 LEU A O 1
ATOM 860 N N . HIS A 1 111 ? 6.374 -2.830 3.161 1.00 95.94 111 HIS A N 1
ATOM 861 C CA . HIS A 1 111 ? 7.171 -2.931 1.946 1.00 95.94 111 HIS A CA 1
ATOM 862 C C . HIS A 1 111 ? 6.348 -3.625 0.867 1.00 95.94 111 HIS A C 1
ATOM 864 O O . HIS A 1 111 ? 6.032 -4.804 0.997 1.00 95.94 111 HIS A O 1
ATOM 870 N N . ALA A 1 112 ? 5.992 -2.896 -0.187 1.00 96.62 112 ALA A N 1
ATOM 871 C CA . ALA A 1 112 ? 5.272 -3.424 -1.339 1.00 96.62 112 ALA A CA 1
ATOM 872 C C . ALA A 1 112 ? 6.259 -3.707 -2.478 1.00 96.62 112 ALA A C 1
ATOM 874 O O . ALA A 1 112 ? 6.802 -2.776 -3.074 1.00 96.62 112 ALA A O 1
ATOM 875 N N . PHE A 1 113 ? 6.498 -4.982 -2.780 1.00 96.50 113 PHE A N 1
ATOM 876 C CA . PHE A 1 113 ? 7.426 -5.413 -3.828 1.00 96.50 113 PHE A CA 1
ATOM 877 C C . PHE A 1 113 ? 6.719 -5.603 -5.159 1.00 96.50 113 PHE A C 1
ATOM 879 O O . PHE A 1 113 ? 5.606 -6.119 -5.218 1.00 96.50 113 PHE A O 1
ATOM 886 N N . THR A 1 114 ? 7.374 -5.206 -6.240 1.00 96.25 114 THR A N 1
ATOM 887 C CA . THR A 1 114 ? 6.783 -5.202 -7.580 1.00 96.25 114 THR A CA 1
ATOM 888 C C . THR A 1 114 ? 7.310 -6.369 -8.420 1.00 96.25 114 THR A C 1
ATOM 890 O O . THR A 1 114 ? 8.505 -6.668 -8.369 1.00 96.25 114 THR A O 1
ATOM 893 N N . PRO A 1 115 ? 6.454 -7.080 -9.178 1.00 91.06 115 PRO A N 1
ATOM 894 C CA . PRO A 1 115 ? 6.918 -8.157 -10.040 1.00 91.06 115 PRO A CA 1
ATOM 895 C C . PRO A 1 115 ? 7.594 -7.580 -11.290 1.00 91.06 115 PRO A C 1
ATOM 897 O O . PRO A 1 115 ? 6.979 -6.841 -12.050 1.00 91.06 115 PRO A O 1
ATOM 900 N N . GLY A 1 116 ? 8.846 -7.966 -11.543 1.00 80.38 116 GLY A N 1
ATOM 901 C CA . GLY A 1 116 ? 9.469 -7.775 -12.859 1.00 80.38 116 GLY A CA 1
ATOM 902 C C . GLY A 1 116 ? 10.191 -6.446 -13.110 1.00 80.38 116 GLY A C 1
ATOM 903 O O . GLY A 1 116 ? 10.521 -6.175 -14.260 1.00 80.38 116 GLY A O 1
ATOM 904 N N . GLY A 1 117 ? 10.492 -5.650 -12.079 1.00 79.56 117 GLY A N 1
ATOM 905 C CA . GLY A 1 117 ? 11.378 -4.482 -12.189 1.00 79.56 117 GLY A CA 1
ATOM 906 C C . GLY A 1 117 ? 10.800 -3.205 -11.583 1.00 79.56 117 GLY A C 1
ATOM 907 O O . GLY A 1 117 ? 9.765 -3.228 -10.926 1.00 79.56 117 GLY A O 1
ATOM 908 N N . GLN A 1 118 ? 11.483 -2.078 -11.795 1.00 85.81 118 GLN A N 1
ATOM 909 C CA . GLN A 1 118 ? 11.076 -0.784 -11.248 1.00 85.81 118 GLN A CA 1
ATOM 910 C C . GLN A 1 118 ? 9.792 -0.263 -11.906 1.00 85.81 118 GLN A C 1
ATOM 912 O O . GLN A 1 118 ? 9.798 0.169 -13.058 1.00 85.81 118 GLN A O 1
ATOM 917 N N . LEU A 1 119 ? 8.702 -0.202 -11.139 1.00 93.69 119 LEU A N 1
A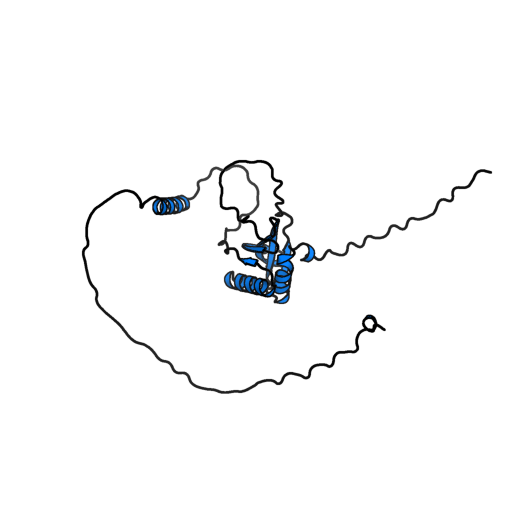TOM 918 C CA . LEU A 1 119 ? 7.557 0.637 -11.494 1.00 93.69 119 LEU A CA 1
ATOM 919 C C . LEU A 1 119 ? 7.932 2.132 -11.371 1.00 93.69 119 LEU A C 1
ATOM 921 O O . LEU A 1 119 ? 8.596 2.524 -10.397 1.00 93.69 119 LEU A O 1
ATOM 925 N N . PRO A 1 120 ? 7.513 2.993 -12.320 1.00 93.50 120 PRO A N 1
ATOM 926 C CA . PRO A 1 120 ? 7.604 4.445 -12.165 1.00 93.50 120 PRO A CA 1
ATOM 927 C C . PRO A 1 120 ? 6.779 4.925 -10.959 1.00 93.50 120 PRO A C 1
ATOM 929 O O . PRO A 1 120 ? 5.718 4.341 -10.700 1.00 93.50 120 PRO A O 1
ATOM 932 N N . PRO A 1 121 ? 7.208 5.966 -10.217 1.00 91.88 121 PRO A N 1
ATOM 933 C CA . PRO A 1 121 ? 6.503 6.416 -9.017 1.00 91.88 121 PRO A CA 1
ATOM 934 C C . PRO A 1 121 ? 5.087 6.904 -9.327 1.00 91.88 121 PRO A C 1
ATOM 936 O O . PRO A 1 121 ? 4.166 6.643 -8.556 1.00 91.88 121 PRO A O 1
ATOM 939 N N . GLU A 1 122 ? 4.883 7.546 -10.481 1.00 92.44 122 GLU A N 1
ATOM 940 C CA . GLU A 1 122 ? 3.571 8.041 -10.903 1.00 92.44 122 GLU A CA 1
ATOM 941 C C . GLU A 1 122 ? 2.612 6.878 -11.163 1.00 92.44 122 GLU A C 1
ATOM 943 O O . GLU A 1 122 ? 1.460 6.896 -10.730 1.00 92.44 122 GLU A O 1
ATOM 948 N N . THR A 1 123 ? 3.110 5.825 -11.821 1.00 94.69 123 THR A N 1
ATOM 949 C CA . THR A 1 123 ? 2.317 4.621 -12.102 1.00 94.69 123 THR A CA 1
ATOM 950 C C . THR A 1 123 ? 2.007 3.866 -10.813 1.00 94.69 123 THR A C 1
ATOM 952 O O . THR A 1 123 ? 0.870 3.444 -10.611 1.00 94.69 123 THR A O 1
ATOM 955 N N . TRP A 1 124 ? 2.988 3.724 -9.916 1.00 94.62 124 TRP A N 1
ATOM 956 C CA . TRP A 1 124 ? 2.780 3.145 -8.588 1.00 94.62 124 TRP A CA 1
ATOM 957 C C . TRP A 1 124 ? 1.683 3.885 -7.823 1.00 94.62 124 TRP A C 1
ATOM 959 O O . TRP A 1 124 ? 0.737 3.264 -7.341 1.00 94.62 124 TRP A O 1
ATOM 969 N N . HIS A 1 125 ? 1.778 5.211 -7.759 1.00 93.31 125 HIS A N 1
ATOM 970 C CA . HIS A 1 125 ? 0.813 6.021 -7.035 1.00 93.31 125 HIS A CA 1
ATOM 971 C C . HIS A 1 125 ? -0.587 5.904 -7.630 1.00 93.31 125 HIS A C 1
ATOM 973 O O . HIS A 1 125 ? -1.533 5.671 -6.884 1.00 93.31 125 HIS A O 1
ATOM 979 N N . ALA A 1 126 ? -0.719 5.957 -8.959 1.00 93.88 126 ALA A N 1
ATOM 980 C CA . ALA A 1 126 ? -2.000 5.752 -9.629 1.00 93.88 126 ALA A CA 1
ATOM 981 C C . ALA A 1 126 ? -2.629 4.392 -9.270 1.00 93.88 126 ALA A C 1
ATOM 983 O O . ALA A 1 126 ? -3.818 4.327 -8.962 1.00 93.88 126 ALA A O 1
ATOM 984 N N . ARG A 1 127 ? -1.832 3.312 -9.228 1.00 95.69 127 ARG A N 1
ATOM 985 C CA . ARG A 1 127 ? -2.299 1.972 -8.815 1.00 95.69 127 ARG A CA 1
ATOM 986 C C . ARG A 1 127 ? -2.683 1.908 -7.341 1.00 95.69 127 ARG A C 1
ATOM 988 O O . ARG A 1 127 ? -3.662 1.248 -6.997 1.00 95.69 127 ARG A O 1
ATOM 995 N N . LEU A 1 128 ? -1.924 2.577 -6.477 1.00 94.94 128 LEU A N 1
ATOM 996 C CA . LEU A 1 128 ? -2.210 2.663 -5.050 1.00 94.94 128 LEU A CA 1
ATOM 997 C C . LEU A 1 128 ? -3.529 3.398 -4.797 1.00 94.94 128 LEU A C 1
ATOM 999 O O . LEU A 1 128 ? -4.372 2.872 -4.071 1.00 94.94 128 LEU A O 1
ATOM 1003 N N . VAL A 1 129 ? -3.729 4.557 -5.433 1.00 92.44 129 VAL A N 1
ATOM 1004 C CA . VAL A 1 129 ? -4.981 5.328 -5.372 1.00 92.44 129 VAL A CA 1
ATOM 1005 C C . VAL A 1 129 ? -6.145 4.481 -5.873 1.00 92.44 129 VAL A C 1
ATOM 1007 O O . VAL A 1 129 ? -7.124 4.306 -5.155 1.00 92.44 129 VAL A O 1
ATOM 1010 N N . GLU A 1 130 ? -6.004 3.864 -7.048 1.00 94.19 130 GLU A N 1
ATOM 1011 C CA . GLU A 1 130 ? -7.035 3.006 -7.638 1.00 94.19 130 GLU A CA 1
ATOM 1012 C C . GLU A 1 130 ? -7.421 1.842 -6.704 1.00 94.19 130 GLU A C 1
ATOM 1014 O O . GLU A 1 130 ? -8.603 1.524 -6.537 1.00 94.19 130 GLU A O 1
ATOM 1019 N N . ALA A 1 131 ? -6.441 1.184 -6.077 1.00 94.81 131 ALA A N 1
ATOM 1020 C CA . ALA A 1 131 ? -6.688 0.074 -5.158 1.00 94.81 131 ALA A CA 1
ATOM 1021 C C . ALA A 1 131 ? -7.411 0.524 -3.881 1.00 94.81 131 ALA A C 1
ATOM 1023 O O . ALA A 1 131 ? -8.310 -0.172 -3.399 1.00 94.81 131 ALA A O 1
ATOM 1024 N N . VAL A 1 132 ? -7.026 1.689 -3.366 1.00 92.62 132 VAL A N 1
ATOM 1025 C CA . VAL A 1 132 ? -7.601 2.338 -2.189 1.00 92.62 132 VAL A CA 1
ATOM 1026 C C . VAL A 1 132 ? -9.039 2.801 -2.442 1.00 92.62 132 VAL A C 1
ATOM 1028 O O . VAL A 1 132 ? -9.934 2.470 -1.671 1.00 92.62 132 VAL A O 1
ATOM 1031 N N . GLU A 1 133 ? -9.310 3.490 -3.547 1.00 90.50 133 GLU A N 1
ATOM 1032 C CA . GLU A 1 133 ? -10.665 3.939 -3.891 1.00 90.50 133 GLU A CA 1
ATOM 1033 C C . GLU A 1 133 ? -11.609 2.750 -4.065 1.00 90.50 133 GLU A C 1
ATOM 1035 O O . GLU A 1 133 ? -12.729 2.726 -3.548 1.00 90.50 133 GLU A O 1
ATOM 1040 N N . LYS A 1 134 ? -11.127 1.697 -4.734 1.00 92.75 134 LYS A N 1
ATOM 1041 C CA . LYS A 1 134 ? -11.908 0.476 -4.906 1.00 92.75 134 LYS A CA 1
ATOM 1042 C C . LYS A 1 134 ? -12.127 -0.254 -3.586 1.00 92.75 134 LYS A C 1
ATOM 1044 O O . LYS A 1 134 ? -13.063 -1.052 -3.524 1.00 92.75 134 LYS A O 1
ATOM 1049 N N . SER A 1 135 ? -11.273 -0.107 -2.571 1.00 89.75 135 SER A N 1
ATOM 1050 C CA . SER A 1 135 ? -11.430 -0.831 -1.300 1.00 89.75 135 SER A CA 1
ATOM 1051 C C . SER A 1 135 ? -12.657 -0.367 -0.512 1.00 89.75 135 SER A C 1
ATOM 1053 O O . SER A 1 135 ? -13.122 -1.106 0.352 1.00 89.75 135 SER A O 1
ATOM 1055 N N . GLY A 1 136 ? -13.193 0.819 -0.825 1.00 83.19 136 GLY A N 1
ATOM 1056 C CA . GLY A 1 136 ? -14.271 1.449 -0.062 1.00 83.19 136 GLY A CA 1
ATOM 1057 C C . GLY A 1 136 ? -13.807 1.993 1.292 1.00 83.19 136 GLY A C 1
ATOM 1058 O O . GLY A 1 136 ? -14.634 2.451 2.078 1.00 83.19 136 GLY A O 1
ATOM 1059 N N . SER A 1 137 ? -12.500 1.950 1.572 1.00 76.62 137 SER A N 1
ATOM 1060 C CA . SER A 1 137 ? -11.912 2.536 2.774 1.00 76.62 137 SER A CA 1
ATOM 1061 C C . SER A 1 137 ? -11.813 4.050 2.589 1.00 76.62 137 SER A C 1
ATOM 1063 O O . SER A 1 137 ? -11.402 4.526 1.530 1.00 76.62 137 SER A O 1
ATOM 1065 N N . ARG A 1 138 ? -12.149 4.830 3.621 1.00 72.44 138 ARG A N 1
ATOM 1066 C CA . ARG A 1 138 ? -11.926 6.279 3.599 1.00 72.44 138 ARG A CA 1
ATOM 1067 C C . ARG A 1 138 ? -10.444 6.538 3.842 1.00 72.44 138 ARG A C 1
ATOM 1069 O O . ARG A 1 138 ? -9.994 6.619 4.983 1.00 72.44 138 ARG A O 1
ATOM 1076 N N . VAL A 1 139 ? -9.672 6.595 2.764 1.00 73.44 139 VAL A N 1
ATOM 1077 C CA . VAL A 1 139 ? -8.224 6.776 2.843 1.00 73.44 139 VAL A CA 1
ATOM 1078 C C . VAL A 1 139 ? -7.840 8.176 2.399 1.00 73.44 139 VAL A C 1
ATOM 1080 O O . VAL A 1 139 ? -8.221 8.616 1.317 1.00 73.44 139 VAL A O 1
ATOM 1083 N N . MET A 1 140 ? -7.043 8.860 3.214 1.00 75.44 140 MET A N 1
ATOM 1084 C CA . MET A 1 140 ? -6.349 10.075 2.803 1.00 75.44 140 MET A CA 1
ATOM 1085 C C . MET A 1 140 ? -4.967 9.707 2.265 1.00 75.44 140 MET A C 1
ATOM 1087 O O . MET A 1 140 ? -4.139 9.135 2.976 1.00 75.44 140 MET A O 1
ATOM 1091 N N . LEU A 1 141 ? -4.712 10.030 1.001 1.00 74.81 141 LEU A N 1
ATOM 1092 C CA . LEU A 1 141 ? -3.393 9.860 0.404 1.00 74.81 141 LEU A CA 1
ATOM 1093 C C . LEU A 1 141 ? -2.475 11.006 0.840 1.00 74.81 141 LEU A C 1
ATOM 1095 O O . LEU A 1 141 ? -2.774 12.181 0.626 1.00 74.81 141 LEU A O 1
ATOM 1099 N N . GLY A 1 142 ? -1.364 10.645 1.481 1.00 68.06 142 GLY A N 1
ATOM 1100 C CA . GLY A 1 142 ? -0.263 11.554 1.782 1.00 68.06 142 GLY A CA 1
ATOM 1101 C C . GLY A 1 142 ? 0.532 11.905 0.523 1.00 68.06 142 GLY A C 1
ATOM 1102 O O . GLY A 1 142 ? 0.459 11.210 -0.495 1.00 68.06 142 GLY A O 1
ATOM 1103 N N . ARG A 1 143 ? 1.304 12.997 0.587 1.00 69.56 143 ARG A N 1
ATOM 1104 C CA . ARG A 1 143 ? 2.208 13.393 -0.505 1.00 69.56 143 ARG A CA 1
ATOM 1105 C C . ARG A 1 143 ? 3.260 12.302 -0.725 1.00 69.56 143 ARG A C 1
ATOM 1107 O O . ARG A 1 143 ? 3.728 11.702 0.234 1.00 69.56 143 ARG A O 1
ATOM 1114 N N . MET A 1 144 ? 3.657 12.068 -1.977 1.00 63.59 144 MET A N 1
ATOM 1115 C CA . MET A 1 144 ? 4.885 11.314 -2.240 1.00 63.59 144 MET A CA 1
ATOM 1116 C C . MET A 1 144 ? 6.063 12.164 -1.772 1.00 63.59 144 MET A C 1
ATOM 1118 O O . MET A 1 144 ? 6.284 13.252 -2.307 1.00 63.59 144 MET A O 1
ATOM 1122 N N . VAL A 1 145 ? 6.780 11.695 -0.754 1.00 63.62 145 VAL A N 1
ATOM 1123 C CA . VAL A 1 145 ? 8.031 12.333 -0.345 1.00 63.62 145 VAL A CA 1
ATOM 1124 C C . VAL A 1 145 ? 9.049 12.027 -1.441 1.00 63.62 145 VAL A C 1
ATOM 1126 O O . VAL A 1 145 ? 9.252 10.867 -1.806 1.00 63.62 145 VAL A O 1
ATOM 1129 N N . GLY A 1 146 ? 9.604 13.082 -2.040 1.00 53.94 146 GLY A N 1
ATOM 1130 C CA . GLY A 1 146 ? 10.672 12.955 -3.026 1.00 53.94 146 GLY A CA 1
ATOM 1131 C C . GLY A 1 146 ? 11.844 12.188 -2.420 1.00 53.94 146 GLY A C 1
ATOM 1132 O O . GLY A 1 146 ? 12.119 12.326 -1.236 1.00 53.94 146 GLY A O 1
ATOM 1133 N N . GLU A 1 147 ? 12.474 11.351 -3.237 1.00 48.69 147 GLU A N 1
ATOM 1134 C CA . GLU A 1 147 ? 13.559 10.434 -2.891 1.00 48.69 147 GLU A CA 1
ATOM 1135 C C . GLU A 1 147 ? 14.581 11.034 -1.900 1.00 48.69 147 GLU A C 1
ATOM 1137 O O . GLU A 1 147 ? 15.508 11.736 -2.295 1.00 48.69 147 GLU A O 1
ATOM 1142 N N . GLU A 1 148 ? 14.447 10.731 -0.603 1.00 52.75 148 GLU A N 1
ATOM 1143 C CA . GLU A 1 148 ? 15.594 10.778 0.302 1.00 52.75 148 GLU A CA 1
ATOM 1144 C C . GLU A 1 148 ? 16.494 9.599 -0.076 1.00 52.75 148 GLU A C 1
ATOM 1146 O O . GLU A 1 148 ? 16.069 8.439 -0.056 1.00 52.75 148 GLU A O 1
ATOM 1151 N N . GLY A 1 149 ? 17.721 9.916 -0.492 1.00 41.50 149 GLY A N 1
ATOM 1152 C CA . GLY A 1 149 ? 18.703 8.942 -0.954 1.00 41.50 149 GLY A CA 1
ATOM 1153 C C . GLY A 1 149 ? 18.963 7.814 0.058 1.00 41.50 149 GLY A C 1
ATOM 1154 O O . GLY A 1 149 ? 18.601 7.912 1.233 1.00 41.50 149 GLY A O 1
ATOM 1155 N N . PRO A 1 150 ? 19.598 6.713 -0.377 1.00 45.78 150 PRO A N 1
ATOM 1156 C CA . PRO A 1 150 ? 19.782 5.517 0.437 1.00 45.78 150 PRO A CA 1
ATOM 1157 C C . PRO A 1 150 ? 20.669 5.805 1.659 1.00 45.78 150 PRO A C 1
ATOM 1159 O O . PRO A 1 150 ? 21.894 5.743 1.601 1.00 45.78 150 PRO A O 1
ATOM 1162 N N . GLY A 1 151 ? 20.034 6.115 2.789 1.00 42.66 151 GLY A N 1
ATOM 1163 C CA . GLY A 1 151 ? 20.667 6.177 4.099 1.00 42.66 151 GLY A CA 1
ATOM 1164 C C . GLY A 1 151 ? 20.972 4.768 4.592 1.00 42.66 151 GLY A C 1
ATOM 1165 O O . GLY A 1 151 ? 20.116 4.104 5.180 1.00 42.66 151 GLY A O 1
ATOM 1166 N N . ASP A 1 152 ? 22.188 4.304 4.323 1.00 42.84 152 ASP A N 1
ATOM 1167 C CA . ASP A 1 152 ? 22.723 3.047 4.834 1.00 42.84 152 ASP A CA 1
ATOM 1168 C C . ASP A 1 152 ? 22.743 3.065 6.371 1.00 42.84 152 ASP A C 1
ATOM 1170 O O . ASP A 1 152 ? 23.442 3.848 7.020 1.00 42.84 152 ASP A O 1
ATOM 1174 N N . GLY A 1 153 ? 21.943 2.186 6.970 1.00 44.66 153 GLY A N 1
ATOM 1175 C CA . GLY A 1 153 ? 21.803 2.029 8.412 1.00 44.66 153 GLY A CA 1
ATOM 1176 C C . GLY A 1 153 ? 23.011 1.357 9.063 1.00 44.66 153 GLY A C 1
ATOM 1177 O O . GLY A 1 153 ? 22.894 0.247 9.583 1.00 44.66 153 GLY A O 1
ATOM 1178 N N . ARG A 1 154 ? 24.161 2.039 9.115 1.00 44.53 154 ARG A N 1
ATOM 1179 C CA . ARG A 1 154 ? 25.233 1.731 10.076 1.00 44.53 154 ARG A CA 1
ATOM 1180 C C . ARG A 1 154 ? 25.400 2.878 11.058 1.00 44.53 154 ARG A C 1
ATOM 1182 O O . ARG A 1 154 ? 25.851 3.962 10.711 1.00 44.53 154 ARG A O 1
ATOM 1189 N N . GLY A 1 155 ? 25.063 2.600 12.314 1.00 47.62 155 GLY A N 1
ATOM 1190 C CA . GLY A 1 155 ? 25.335 3.493 13.429 1.00 47.62 155 GLY A CA 1
ATOM 1191 C C . GLY A 1 155 ? 26.816 3.866 13.505 1.00 47.62 155 GLY A C 1
ATOM 1192 O O . GLY A 1 155 ? 27.686 2.999 13.563 1.00 47.62 155 GLY A O 1
ATOM 1193 N N . GLY A 1 156 ? 27.079 5.167 13.554 1.00 37.28 156 GLY A N 1
ATOM 1194 C CA . GLY A 1 156 ? 28.383 5.745 13.837 1.00 37.28 156 GLY A CA 1
ATOM 1195 C C . GLY A 1 156 ? 28.195 7.007 14.666 1.00 37.28 156 GLY A C 1
ATOM 1196 O O . GLY A 1 156 ? 27.719 8.023 14.173 1.00 37.28 156 GLY A O 1
ATOM 1197 N N . ARG A 1 157 ? 28.542 6.934 15.954 1.00 48.34 157 ARG A N 1
ATOM 1198 C CA . ARG A 1 157 ? 28.798 8.124 16.771 1.00 48.34 157 ARG A CA 1
ATOM 1199 C C . ARG A 1 157 ? 29.926 8.942 16.130 1.00 48.34 157 ARG A C 1
ATOM 1201 O O . ARG A 1 157 ? 30.858 8.371 15.575 1.00 48.34 157 ARG A O 1
ATOM 1208 N N . SER A 1 158 ? 29.868 10.248 16.388 1.00 44.59 158 SER A N 1
ATOM 1209 C CA . SER A 1 158 ? 30.897 11.286 16.212 1.00 44.59 158 SER A CA 1
ATOM 1210 C C . SER A 1 158 ? 31.258 11.698 14.784 1.00 44.59 158 SER A C 1
ATOM 1212 O O . SER A 1 158 ? 31.803 10.924 14.012 1.00 44.59 158 SER A O 1
ATOM 1214 N N . GLY A 1 159 ? 31.057 12.989 14.505 1.00 40.84 159 GLY A N 1
ATOM 1215 C CA . GLY A 1 159 ? 31.661 13.657 13.360 1.00 40.84 159 GLY A CA 1
ATOM 1216 C C . GLY A 1 159 ? 30.932 14.931 12.968 1.00 40.84 159 GLY A C 1
ATOM 1217 O O . GLY A 1 159 ? 30.147 14.931 12.035 1.00 40.84 159 GLY A O 1
ATOM 1218 N N . LYS A 1 160 ? 31.205 16.023 13.682 1.00 51.56 160 LYS A N 1
ATOM 1219 C CA . LYS A 1 160 ? 30.959 17.393 13.226 1.00 51.56 160 LYS A CA 1
ATOM 1220 C C . LYS A 1 160 ? 31.620 17.5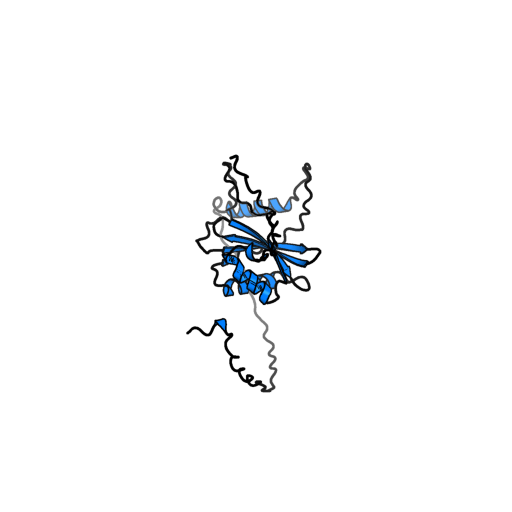62 11.846 1.00 51.56 160 LYS A C 1
ATOM 1222 O O . LYS A 1 160 ? 32.841 17.649 11.780 1.00 51.56 160 LYS A O 1
ATOM 1227 N N . ALA A 1 161 ? 30.838 17.579 10.772 1.00 44.09 161 ALA A N 1
ATOM 1228 C CA . ALA A 1 161 ? 31.279 17.923 9.423 1.00 44.09 161 ALA A CA 1
ATOM 1229 C C . ALA A 1 161 ? 30.136 18.674 8.730 1.00 44.09 161 ALA A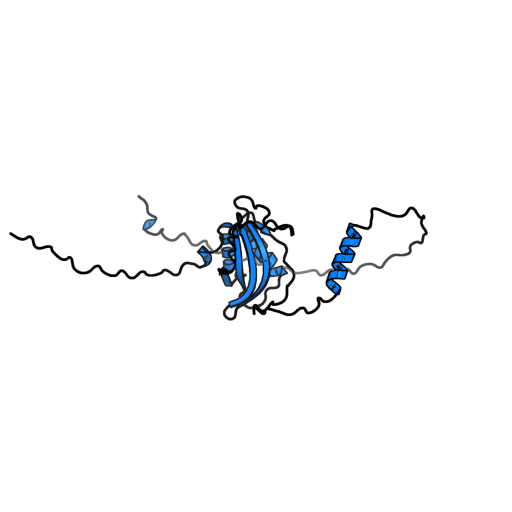 C 1
ATOM 1231 O O . ALA A 1 161 ? 28.979 18.279 8.850 1.00 44.09 161 ALA A O 1
ATOM 1232 N N . GLY A 1 162 ? 30.479 19.819 8.139 1.00 50.28 162 GLY A N 1
ATOM 1233 C CA . GLY A 1 162 ? 29.564 20.890 7.756 1.00 50.28 162 GLY A CA 1
ATOM 1234 C C . GLY A 1 162 ? 28.436 20.458 6.827 1.00 50.28 162 GLY A C 1
ATOM 1235 O O . GLY A 1 162 ? 28.640 19.692 5.888 1.00 50.28 162 GLY A O 1
ATOM 1236 N N . ALA A 1 163 ? 27.251 20.998 7.101 1.00 48.59 163 ALA A N 1
ATOM 1237 C CA . ALA A 1 163 ? 26.173 21.043 6.132 1.00 48.59 163 ALA A CA 1
ATOM 1238 C C . ALA A 1 163 ? 26.639 21.838 4.893 1.00 48.59 163 ALA A C 1
ATOM 1240 O O . ALA A 1 163 ? 27.329 22.845 5.064 1.00 48.59 163 ALA A O 1
ATOM 1241 N N . PRO A 1 164 ? 26.289 21.417 3.667 1.00 48.38 164 PRO A N 1
ATOM 1242 C CA . PRO A 1 164 ? 26.437 22.270 2.497 1.00 48.38 164 PRO A CA 1
ATOM 1243 C C . PRO A 1 164 ? 25.506 23.485 2.648 1.00 48.38 164 PRO A C 1
ATOM 1245 O O . PRO A 1 164 ? 24.303 23.323 2.848 1.00 48.38 164 PRO A O 1
ATOM 1248 N N . ASP A 1 165 ? 26.074 24.691 2.561 1.00 55.25 165 ASP A N 1
ATOM 1249 C CA . ASP A 1 165 ? 25.418 25.992 2.795 1.00 55.25 165 ASP A CA 1
ATOM 1250 C C . ASP A 1 165 ? 24.123 26.234 1.987 1.00 55.25 165 ASP A C 1
ATOM 1252 O O . ASP A 1 165 ? 23.294 27.041 2.385 1.00 55.25 165 ASP A O 1
ATOM 1256 N N . GLY A 1 166 ? 23.863 25.482 0.914 1.00 51.84 166 GLY A N 1
ATOM 1257 C CA . GLY A 1 166 ? 22.728 25.746 0.021 1.00 51.84 166 GLY A CA 1
ATOM 1258 C C . GLY A 1 166 ? 21.328 25.491 0.599 1.00 51.84 166 GLY A C 1
ATOM 1259 O O . GLY A 1 166 ? 20.353 25.980 0.035 1.00 51.84 166 GLY A O 1
ATOM 1260 N N . GLN A 1 167 ? 21.190 24.736 1.696 1.00 50.53 167 GLN A N 1
ATOM 1261 C CA . GLN A 1 167 ? 19.867 24.468 2.283 1.00 50.53 167 GLN A CA 1
ATOM 1262 C C . GLN A 1 167 ? 19.431 25.548 3.281 1.00 50.53 167 GLN A C 1
ATOM 1264 O O . GLN A 1 167 ? 18.239 25.822 3.388 1.00 50.53 167 GLN A O 1
ATOM 1269 N N . ARG A 1 168 ? 20.387 26.217 3.940 1.00 57.09 168 ARG A N 1
ATOM 1270 C CA . ARG A 1 168 ? 20.098 27.369 4.806 1.00 57.09 168 ARG A CA 1
ATOM 1271 C C . ARG A 1 168 ? 19.668 28.584 3.999 1.00 57.09 168 ARG A C 1
ATOM 1273 O O . ARG A 1 168 ? 18.691 29.221 4.364 1.00 57.09 168 ARG A O 1
ATOM 1280 N N . ASP A 1 169 ? 20.309 28.821 2.857 1.00 60.34 169 ASP A N 1
ATOM 1281 C CA . ASP A 1 169 ? 19.970 29.952 1.989 1.00 60.34 169 ASP A CA 1
ATOM 1282 C C . ASP A 1 169 ? 18.529 29.867 1.447 1.00 60.34 169 ASP A C 1
ATOM 1284 O O . ASP A 1 169 ? 17.859 30.885 1.276 1.00 60.34 169 ASP A O 1
ATOM 1288 N N . ALA A 1 170 ? 18.015 28.654 1.206 1.00 63.41 170 ALA A N 1
ATOM 1289 C CA . ALA A 1 170 ? 16.638 28.448 0.752 1.00 63.41 170 ALA A CA 1
ATOM 1290 C C . ALA A 1 170 ? 15.602 28.656 1.872 1.00 63.41 170 ALA A C 1
ATOM 1292 O O . ALA A 1 170 ? 14.510 29.169 1.612 1.00 63.41 170 ALA A O 1
ATOM 1293 N N . GLU A 1 171 ? 15.936 28.279 3.110 1.00 61.12 171 GLU A N 1
ATOM 1294 C CA . GLU A 1 171 ? 15.082 28.512 4.280 1.00 61.12 171 GLU A CA 1
ATOM 1295 C C . GLU A 1 171 ? 15.085 29.991 4.688 1.00 61.12 171 GLU A C 1
ATOM 1297 O O . GLU A 1 171 ? 14.016 30.538 4.962 1.00 61.12 171 GLU A O 1
ATOM 1302 N N . ASP A 1 172 ? 16.239 30.662 4.626 1.00 67.12 172 ASP A N 1
ATOM 1303 C CA . ASP A 1 172 ? 16.369 32.096 4.906 1.00 67.12 172 ASP A CA 1
ATOM 1304 C C . ASP A 1 172 ? 15.658 32.946 3.840 1.00 67.12 172 ASP A C 1
ATOM 1306 O O . ASP A 1 172 ? 14.918 33.864 4.191 1.00 67.12 172 ASP A O 1
ATOM 1310 N N . ALA A 1 173 ? 15.751 32.598 2.549 1.00 73.44 173 ALA A N 1
ATOM 1311 C CA . ALA A 1 173 ? 15.002 33.285 1.487 1.00 73.44 173 ALA A CA 1
ATOM 1312 C C . ALA A 1 173 ? 13.478 33.107 1.625 1.00 73.44 173 ALA A C 1
ATOM 1314 O O . ALA A 1 173 ? 12.693 34.011 1.317 1.00 73.44 173 ALA A O 1
ATOM 1315 N N . TRP A 1 174 ? 13.035 31.944 2.107 1.00 76.06 174 TRP A N 1
ATOM 1316 C CA . TRP A 1 174 ? 11.624 31.706 2.395 1.00 76.06 174 TRP A CA 1
ATOM 1317 C C . TRP A 1 174 ? 11.158 32.459 3.653 1.00 76.06 174 TRP A C 1
ATOM 1319 O O . TRP A 1 174 ? 10.084 33.066 3.631 1.00 76.06 174 TRP A O 1
ATOM 1329 N N . LEU A 1 175 ? 11.974 32.502 4.712 1.00 71.62 175 LEU A N 1
ATOM 1330 C CA . LEU A 1 175 ? 11.713 33.278 5.931 1.00 71.62 175 LEU A CA 1
ATOM 1331 C C . LEU A 1 175 ? 11.684 34.786 5.657 1.00 71.62 175 LEU A C 1
ATOM 1333 O O . LEU A 1 175 ? 10.789 35.477 6.151 1.00 71.62 175 LEU A O 1
ATOM 1337 N N . GLU A 1 176 ? 12.581 35.298 4.815 1.00 68.56 176 GLU A N 1
ATOM 1338 C CA . GLU A 1 176 ? 12.547 36.685 4.343 1.00 68.56 176 GLU A CA 1
ATOM 1339 C C . GLU A 1 176 ? 11.304 36.962 3.493 1.00 68.56 176 GLU A C 1
ATOM 1341 O O . GLU A 1 176 ? 10.672 38.005 3.654 1.00 68.56 176 GLU A O 1
ATOM 1346 N N . SER A 1 177 ? 10.870 36.018 2.653 1.00 69.88 177 SER A N 1
ATOM 1347 C CA . SER A 1 177 ? 9.611 36.161 1.913 1.00 69.88 177 SER A CA 1
ATOM 1348 C C . SER A 1 177 ? 8.377 36.157 2.826 1.00 69.88 177 SER A C 1
ATOM 1350 O O . SER A 1 177 ? 7.356 36.745 2.456 1.00 69.88 177 SER A O 1
ATOM 1352 N N . LEU A 1 178 ? 8.438 35.496 3.987 1.00 67.44 178 LEU A N 1
ATOM 1353 C CA . LEU A 1 178 ? 7.333 35.418 4.946 1.00 67.44 178 LEU A CA 1
ATOM 1354 C C . LEU A 1 178 ? 7.298 36.630 5.893 1.00 67.44 178 LEU A C 1
ATOM 1356 O O . LEU A 1 178 ? 6.217 37.101 6.248 1.00 67.44 178 LEU A O 1
ATOM 1360 N N . MET A 1 179 ? 8.464 37.157 6.282 1.00 63.06 179 MET A N 1
ATOM 1361 C CA . MET A 1 179 ? 8.589 38.285 7.219 1.00 63.06 179 MET A CA 1
ATOM 1362 C C . MET A 1 179 ? 8.777 39.653 6.533 1.00 63.06 179 MET A C 1
ATOM 1364 O O . MET A 1 179 ? 8.573 40.694 7.159 1.00 63.06 179 MET A O 1
ATOM 1368 N N . GLY A 1 180 ? 9.116 39.685 5.244 1.00 56.38 180 GLY A N 1
ATOM 1369 C CA . GLY A 1 180 ? 9.604 40.872 4.531 1.00 56.38 180 GLY A CA 1
ATOM 1370 C C . GLY A 1 180 ? 8.570 41.732 3.800 1.00 56.38 180 GLY A C 1
ATOM 1371 O O . GLY A 1 180 ? 8.915 42.346 2.793 1.00 56.38 180 GLY A O 1
ATOM 1372 N N . ARG A 1 181 ? 7.307 41.819 4.248 1.00 53.72 181 ARG A N 1
ATOM 1373 C CA . ARG A 1 181 ? 6.314 42.703 3.585 1.00 53.72 181 ARG A CA 1
ATOM 1374 C C . ARG A 1 181 ? 5.547 43.696 4.453 1.00 53.72 181 ARG A C 1
ATOM 1376 O O . ARG A 1 181 ? 4.695 44.399 3.917 1.00 53.72 181 ARG A O 1
ATOM 1383 N N . CYS A 1 182 ? 5.859 43.821 5.742 1.00 49.50 182 CYS A N 1
ATOM 1384 C CA . CYS A 1 182 ? 5.108 44.727 6.623 1.00 49.50 182 CYS A CA 1
ATOM 1385 C C . CYS A 1 182 ? 5.834 46.007 7.058 1.00 49.50 182 CYS A C 1
ATOM 1387 O O . CYS A 1 182 ? 5.205 46.823 7.727 1.00 49.50 182 CYS A O 1
ATOM 1389 N N . MET A 1 183 ? 7.091 46.257 6.672 1.00 52.38 183 MET A N 1
ATOM 1390 C CA . MET A 1 183 ? 7.755 47.522 7.015 1.00 52.38 183 MET A CA 1
ATOM 1391 C C . MET A 1 183 ? 8.679 48.035 5.899 1.00 52.38 183 MET A C 1
ATOM 1393 O O . MET A 1 183 ? 9.604 47.333 5.513 1.00 52.38 183 MET A O 1
ATOM 1397 N N . ILE A 1 184 ? 8.452 49.305 5.501 1.00 46.12 184 ILE A N 1
ATOM 1398 C CA . ILE A 1 184 ? 9.323 50.207 4.703 1.00 46.12 184 ILE A CA 1
ATOM 1399 C C . ILE A 1 184 ? 9.220 49.938 3.178 1.00 46.12 184 ILE A C 1
ATOM 1401 O O . ILE A 1 184 ? 9.476 48.837 2.727 1.00 46.12 184 ILE A O 1
ATOM 1405 N N . SER A 1 185 ? 8.820 50.837 2.272 1.00 41.91 185 SER A N 1
ATOM 1406 C CA . SER A 1 185 ? 8.731 52.298 2.261 1.00 41.91 185 SER A CA 1
ATOM 1407 C C . SER A 1 185 ? 7.707 52.766 1.224 1.00 41.91 185 SER A C 1
ATOM 1409 O O . SER A 1 185 ? 7.558 52.175 0.157 1.00 41.91 185 SER A O 1
ATOM 1411 N N . ALA A 1 186 ? 7.064 53.895 1.517 1.00 49.56 186 ALA A N 1
ATOM 1412 C CA . ALA A 1 186 ? 6.437 54.741 0.515 1.00 49.56 186 ALA A CA 1
ATOM 1413 C C . ALA A 1 186 ? 7.499 55.233 -0.485 1.00 49.56 186 ALA A C 1
ATOM 1415 O O . ALA A 1 186 ? 8.500 55.815 -0.072 1.00 49.56 186 ALA A O 1
ATOM 1416 N N . GLY A 1 187 ? 7.281 55.026 -1.784 1.00 48.69 187 GLY A N 1
ATOM 1417 C CA . GLY A 1 187 ? 8.182 55.554 -2.805 1.00 48.69 187 GLY A CA 1
ATOM 1418 C C . GLY A 1 187 ? 7.882 55.070 -4.220 1.00 48.69 187 GLY A C 1
ATOM 1419 O O . GLY A 1 187 ? 8.293 53.989 -4.605 1.00 48.69 187 GLY A O 1
ATOM 1420 N N . GLU A 1 188 ? 7.240 55.955 -4.980 1.00 41.22 188 GLU A N 1
ATOM 1421 C CA . GLU A 1 188 ? 7.320 56.091 -6.441 1.00 41.22 188 GLU A CA 1
ATOM 1422 C C . GLU A 1 188 ? 6.460 55.228 -7.384 1.00 41.22 188 GLU A C 1
ATOM 1424 O O . GLU A 1 188 ? 6.123 54.067 -7.185 1.00 41.22 188 GLU A O 1
ATOM 1429 N N . ARG A 1 189 ? 6.041 55.944 -8.432 1.00 42.25 189 ARG A N 1
ATOM 1430 C CA . ARG A 1 189 ? 5.049 55.657 -9.470 1.00 42.25 189 ARG A CA 1
ATOM 1431 C C . ARG A 1 189 ? 5.752 55.227 -10.783 1.00 42.25 189 ARG A C 1
ATOM 1433 O O . ARG A 1 189 ? 6.970 55.328 -10.880 1.00 42.25 189 ARG A O 1
ATOM 1440 N N . PRO A 1 190 ? 4.996 54.787 -11.810 1.00 58.91 190 PRO A N 1
ATOM 1441 C CA . PRO A 1 190 ? 5.457 53.878 -12.863 1.00 58.91 190 PRO A CA 1
ATOM 1442 C C . PRO A 1 190 ? 5.964 54.558 -14.153 1.00 58.91 190 PRO A C 1
ATOM 1444 O O . PRO A 1 190 ? 5.551 55.665 -14.494 1.00 58.91 190 PRO A O 1
ATOM 1447 N N . ARG A 1 191 ? 6.771 53.814 -14.923 1.00 43.66 191 ARG A N 1
ATOM 1448 C CA . ARG A 1 191 ? 6.994 53.897 -16.389 1.00 43.66 191 ARG A CA 1
ATOM 1449 C C . ARG A 1 191 ? 7.255 52.450 -16.854 1.00 43.66 191 ARG A C 1
ATOM 1451 O O . ARG A 1 191 ? 7.988 51.758 -16.166 1.00 43.66 191 ARG A O 1
ATOM 1458 N N . GLY A 1 192 ? 6.696 51.862 -17.908 1.00 41.53 192 GLY A N 1
ATOM 1459 C CA . GLY A 1 192 ? 6.047 52.374 -19.110 1.00 41.53 192 GLY A CA 1
ATOM 1460 C C . GLY A 1 192 ? 6.815 51.862 -20.339 1.00 41.53 192 GLY A C 1
ATOM 1461 O O . GLY A 1 192 ? 7.844 52.449 -20.640 1.00 41.53 192 GLY A O 1
ATOM 1462 N N . SER A 1 193 ? 6.330 50.790 -20.990 1.00 46.91 193 SER A N 1
ATOM 1463 C CA . SER A 1 193 ? 6.477 50.445 -22.433 1.00 46.91 193 SER A CA 1
ATOM 1464 C C . SER A 1 193 ? 5.867 49.047 -22.679 1.00 46.91 193 SER A C 1
ATOM 1466 O O . SER A 1 193 ? 6.354 48.072 -22.110 1.00 46.91 193 SER A O 1
ATOM 1468 N N . GLU A 1 194 ? 4.657 48.925 -23.249 1.00 42.84 194 GLU A N 1
ATOM 1469 C CA . GLU A 1 194 ? 4.358 48.746 -24.699 1.00 42.84 194 GLU A CA 1
ATOM 1470 C C . GLU A 1 194 ? 5.188 47.619 -25.345 1.00 42.84 194 GLU A C 1
ATOM 1472 O O . GLU A 1 194 ? 6.407 47.718 -25.390 1.00 42.84 194 GLU A O 1
ATOM 1477 N N . ALA A 1 195 ? 4.620 46.440 -25.640 1.00 45.75 195 ALA A N 1
ATOM 1478 C CA . ALA A 1 195 ? 3.675 46.065 -26.715 1.00 45.75 195 ALA A CA 1
ATOM 1479 C C . ALA A 1 195 ? 4.367 45.777 -28.064 1.00 45.75 195 ALA A C 1
ATOM 1481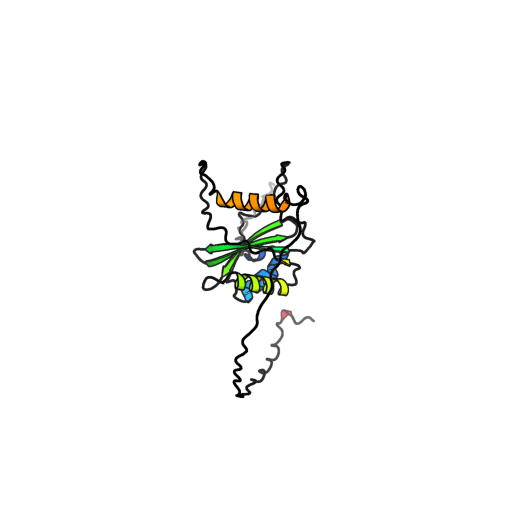 O O . ALA A 1 195 ? 5.408 46.354 -28.346 1.00 45.75 195 ALA A O 1
ATOM 1482 N N . VAL A 1 196 ? 3.696 44.944 -28.885 1.00 47.34 196 VAL A N 1
ATOM 1483 C CA . VAL A 1 196 ? 3.957 44.536 -30.293 1.00 47.34 196 VAL A CA 1
ATOM 1484 C C . VAL A 1 196 ? 4.651 43.164 -30.441 1.00 47.34 196 VAL A C 1
ATOM 1486 O O . VAL A 1 196 ? 5.689 42.955 -29.833 1.00 47.34 196 VAL A O 1
ATOM 1489 N N . VAL A 1 197 ? 4.215 42.169 -31.234 1.00 46.91 197 VAL A N 1
ATOM 1490 C CA . VAL A 1 197 ? 3.025 41.861 -32.070 1.00 46.91 197 VAL A CA 1
ATOM 1491 C C . VAL A 1 197 ? 3.106 40.343 -32.399 1.00 46.91 197 VAL A C 1
ATOM 1493 O O . VAL A 1 197 ? 4.187 39.865 -32.715 1.00 46.91 197 VAL A O 1
ATOM 1496 N N . GLU A 1 198 ? 1.988 39.620 -32.227 1.00 49.53 198 GLU A N 1
ATOM 1497 C CA . GLU A 1 198 ? 1.272 38.627 -33.087 1.00 49.53 198 GLU A CA 1
ATOM 1498 C C . GLU A 1 198 ? 1.957 37.850 -34.281 1.00 49.53 198 GLU A C 1
ATOM 1500 O O . GLU A 1 198 ? 3.110 38.097 -34.609 1.00 49.53 198 GLU A O 1
ATOM 1505 N N . PRO A 1 199 ? 1.281 36.901 -34.988 1.00 62.31 199 PRO A N 1
ATOM 1506 C CA . PRO A 1 199 ? 1.277 35.439 -34.774 1.00 62.31 199 PRO A CA 1
ATOM 1507 C C . PRO A 1 199 ? 1.687 34.600 -36.022 1.00 62.31 199 PRO A C 1
ATOM 1509 O O . PRO A 1 199 ? 1.868 35.130 -37.114 1.00 62.31 199 PRO A O 1
ATOM 1512 N N . ALA A 1 200 ? 1.704 33.260 -35.917 1.00 47.38 200 ALA A N 1
ATOM 1513 C CA . ALA A 1 200 ? 1.550 32.367 -37.081 1.00 47.38 200 ALA A CA 1
ATOM 1514 C C . ALA A 1 200 ? 0.971 30.984 -36.699 1.00 47.38 200 ALA A C 1
ATOM 1516 O O . ALA A 1 200 ? 1.681 30.118 -36.204 1.00 47.38 200 ALA A O 1
ATOM 1517 N N . ALA A 1 201 ? -0.349 30.863 -36.872 1.00 58.34 201 ALA A N 1
ATOM 1518 C CA . ALA A 1 201 ? -1.115 29.887 -37.668 1.00 58.34 201 ALA A CA 1
ATOM 1519 C C . ALA A 1 201 ? -0.748 28.370 -37.747 1.00 58.34 201 ALA A C 1
ATOM 1521 O O . ALA A 1 201 ? 0.392 27.962 -37.555 1.00 58.34 201 ALA A O 1
ATOM 1522 N N . PRO A 1 202 ? -1.753 27.520 -38.073 1.00 55.91 202 PRO A N 1
ATOM 1523 C CA . PRO A 1 202 ? -1.837 26.107 -37.704 1.00 55.91 202 PRO A CA 1
ATOM 1524 C C . PRO A 1 202 ? -1.444 25.145 -38.838 1.00 55.91 202 PRO A C 1
ATOM 1526 O O . PRO A 1 202 ? -1.443 25.505 -40.012 1.00 55.91 202 PRO A O 1
ATOM 1529 N N . THR A 1 203 ? -1.194 23.877 -38.504 1.00 45.19 203 THR A N 1
ATOM 1530 C CA . THR A 1 203 ? -1.207 22.778 -39.482 1.00 45.19 203 THR A CA 1
ATOM 1531 C C . THR A 1 203 ? -2.208 21.717 -39.058 1.00 45.19 203 THR A C 1
ATOM 1533 O O . THR A 1 203 ? -2.057 21.023 -38.056 1.00 45.19 203 THR A O 1
ATOM 1536 N N . THR A 1 204 ? -3.252 21.668 -39.872 1.00 47.69 204 THR A N 1
ATOM 1537 C CA . THR A 1 204 ? -4.230 20.612 -40.077 1.00 47.69 204 THR A CA 1
ATOM 1538 C C . THR A 1 204 ? -3.535 19.366 -40.627 1.00 47.69 204 THR A C 1
ATOM 1540 O O . THR A 1 204 ? -2.766 19.466 -41.580 1.00 47.69 204 THR A O 1
ATOM 1543 N N . ALA A 1 205 ? -3.844 18.193 -40.084 1.00 55.56 205 ALA A N 1
ATOM 1544 C CA . ALA A 1 205 ? -3.680 16.931 -40.795 1.00 55.56 205 ALA A CA 1
ATOM 1545 C C . ALA A 1 205 ? -4.877 16.042 -40.456 1.00 55.56 205 ALA A C 1
ATOM 1547 O O . ALA A 1 205 ? -4.945 15.419 -39.397 1.00 55.56 205 ALA A O 1
ATOM 1548 N N . GLU A 1 206 ? -5.846 16.077 -41.364 1.00 46.56 206 GLU A N 1
ATOM 1549 C CA . GLU A 1 206 ? -6.879 15.066 -41.525 1.00 46.56 206 GLU A CA 1
ATOM 1550 C C . GLU A 1 206 ? -6.221 13.738 -41.925 1.00 46.56 206 GLU A C 1
ATOM 1552 O O . GLU A 1 206 ? -5.322 13.698 -42.767 1.00 46.56 206 GLU A O 1
ATOM 1557 N N . GLY A 1 207 ? -6.668 12.656 -41.295 1.00 51.41 207 GLY A N 1
ATOM 1558 C CA . GLY A 1 207 ? -6.292 11.283 -41.601 1.00 51.41 207 GLY A CA 1
ATOM 1559 C C . GLY A 1 207 ? -7.509 10.400 -41.371 1.00 51.41 207 GLY A C 1
ATOM 1560 O O . GLY A 1 207 ? -7.825 10.043 -40.240 1.00 51.41 207 GLY A O 1
ATOM 1561 N N . GLU A 1 208 ? -8.215 10.160 -42.466 1.00 45.62 208 GLU A N 1
ATOM 1562 C CA . GLU A 1 208 ? -9.466 9.428 -42.633 1.00 45.62 208 GLU A CA 1
ATOM 1563 C C . GLU A 1 208 ? -9.221 7.912 -42.807 1.00 45.62 208 GLU A C 1
ATOM 1565 O O . GLU A 1 208 ? -8.180 7.518 -43.330 1.00 45.62 208 GLU A O 1
ATOM 1570 N N . ALA A 1 209 ? -10.240 7.111 -42.451 1.00 39.84 209 ALA A N 1
ATOM 1571 C CA . ALA A 1 209 ? -10.476 5.691 -42.795 1.00 39.84 209 ALA A CA 1
ATOM 1572 C C . ALA A 1 209 ? -9.598 4.640 -42.059 1.00 39.84 209 ALA A C 1
ATOM 1574 O O . ALA A 1 209 ? -8.446 4.891 -41.743 1.00 39.84 209 ALA A O 1
ATOM 1575 N N . GLU A 1 210 ? -10.032 3.440 -41.654 1.00 48.41 210 GLU A N 1
ATOM 1576 C CA . GLU A 1 210 ? -11.130 2.510 -41.982 1.00 48.41 210 GLU A CA 1
ATOM 1577 C C . GLU A 1 210 ? -11.485 1.718 -40.694 1.00 48.41 210 GLU A C 1
ATOM 1579 O O . GLU A 1 210 ? -10.625 1.478 -39.850 1.00 48.41 210 GLU A O 1
ATOM 1584 N N . ALA A 1 211 ? -12.758 1.483 -40.360 1.00 45.25 211 ALA A N 1
ATOM 1585 C CA . ALA A 1 211 ? -13.564 0.292 -40.686 1.00 45.25 211 ALA A CA 1
ATOM 1586 C C . ALA A 1 211 ? -12.995 -1.077 -40.227 1.00 45.25 211 ALA A C 1
ATOM 1588 O O . ALA A 1 211 ? -11.944 -1.504 -40.688 1.00 45.25 211 ALA A O 1
ATOM 1589 N N . ALA A 1 212 ? -13.766 -1.751 -39.351 1.00 50.69 212 ALA A N 1
ATOM 1590 C CA . ALA A 1 212 ? -13.871 -3.197 -39.045 1.00 50.69 212 ALA A CA 1
ATOM 1591 C C . ALA A 1 212 ? -14.094 -3.361 -37.526 1.00 50.69 212 ALA A C 1
ATOM 1593 O O . ALA A 1 212 ? -13.167 -3.374 -36.724 1.00 50.69 212 ALA A O 1
ATOM 1594 N N . GLU A 1 213 ? -15.322 -3.249 -37.023 1.00 46.19 213 GLU A N 1
ATOM 1595 C CA . GLU A 1 213 ? -16.326 -4.324 -37.004 1.00 46.19 213 GLU A CA 1
ATOM 1596 C C . GLU A 1 213 ? -15.733 -5.688 -36.611 1.00 46.19 213 GLU A C 1
ATOM 1598 O O . GLU A 1 213 ? -15.084 -6.377 -37.391 1.00 46.19 213 GLU A O 1
ATOM 1603 N N . GLY A 1 214 ? -15.950 -6.061 -35.350 1.00 48.34 214 GLY A N 1
ATOM 1604 C CA . GLY A 1 214 ? -15.452 -7.304 -34.779 1.00 48.34 214 GLY A CA 1
ATOM 1605 C C . GLY A 1 214 ? -15.796 -7.406 -33.302 1.00 48.34 214 GLY A C 1
ATOM 1606 O O . GLY A 1 214 ? -14.908 -7.475 -32.461 1.00 48.34 214 GLY A O 1
ATOM 1607 N N . THR A 1 215 ? -17.086 -7.364 -32.967 1.00 54.84 215 THR A N 1
ATOM 1608 C CA . THR A 1 215 ? -17.584 -7.719 -31.633 1.00 54.84 215 THR A CA 1
ATOM 1609 C C . THR A 1 215 ? -17.611 -9.247 -31.509 1.00 54.84 215 THR A C 1
ATOM 1611 O O . THR A 1 215 ? -18.475 -9.874 -32.124 1.00 54.84 215 THR A O 1
ATOM 1614 N N . PRO A 1 216 ? -16.725 -9.899 -30.731 1.00 63.78 216 PRO A N 1
ATOM 1615 C CA . PRO A 1 216 ? -16.913 -11.304 -30.408 1.00 63.78 216 PRO A CA 1
ATOM 1616 C C . PRO A 1 216 ? -18.069 -11.447 -29.412 1.00 63.78 216 PRO A C 1
ATOM 1618 O O . PRO A 1 216 ? -18.095 -10.828 -28.347 1.00 63.78 216 PRO A O 1
ATOM 1621 N N . ALA A 1 217 ? -19.038 -12.275 -29.793 1.00 64.69 217 ALA A N 1
ATOM 1622 C CA . ALA A 1 217 ? -20.191 -12.650 -28.993 1.00 64.69 217 ALA A CA 1
ATOM 1623 C C . ALA A 1 217 ? -19.791 -13.142 -27.582 1.00 64.69 217 ALA A C 1
ATOM 1625 O O . ALA A 1 217 ? -18.809 -13.878 -27.440 1.00 64.69 217 ALA A O 1
ATOM 1626 N N . PRO A 1 218 ? -20.558 -12.805 -26.528 1.00 66.75 218 PRO A N 1
ATOM 1627 C CA . PRO A 1 218 ? -20.322 -13.355 -25.201 1.00 66.75 218 PRO A CA 1
ATOM 1628 C C . PRO A 1 218 ? -20.610 -14.864 -25.193 1.00 66.75 218 PRO A C 1
ATOM 1630 O O . PRO A 1 218 ? -21.701 -15.315 -25.542 1.00 66.75 218 PRO A O 1
ATOM 1633 N N . ALA A 1 219 ? -19.610 -15.638 -24.771 1.00 71.25 219 ALA A N 1
ATOM 1634 C CA . ALA A 1 219 ? -19.680 -17.084 -24.601 1.00 71.25 219 ALA A CA 1
ATOM 1635 C C . ALA A 1 219 ? -20.870 -17.522 -23.712 1.00 71.25 219 ALA A C 1
ATOM 1637 O O . ALA A 1 219 ? -21.264 -16.796 -22.790 1.00 71.25 219 ALA A O 1
ATOM 1638 N N . PRO A 1 220 ? -21.432 -18.726 -23.937 1.00 68.56 220 PRO A N 1
ATOM 1639 C CA . PRO A 1 220 ? -22.553 -19.237 -23.157 1.00 68.56 220 PRO A CA 1
ATOM 1640 C C . PRO A 1 220 ? -22.176 -19.376 -21.678 1.00 68.56 220 PRO A C 1
ATOM 1642 O O . PRO A 1 220 ? -21.205 -20.041 -21.310 1.00 68.56 220 PRO A O 1
ATOM 1645 N N . LYS A 1 221 ? -22.982 -18.746 -20.817 1.00 66.75 221 LYS A N 1
ATOM 1646 C CA . LYS A 1 221 ? -22.895 -18.853 -19.359 1.00 66.75 221 LYS A CA 1
ATOM 1647 C C . LYS A 1 221 ? -23.012 -20.327 -18.964 1.00 66.75 221 LYS A C 1
ATOM 1649 O O . LYS A 1 221 ? -24.068 -20.935 -19.117 1.00 66.75 221 LYS A O 1
ATOM 1654 N N . LYS A 1 222 ? -21.914 -20.892 -18.456 1.00 67.56 222 LYS A N 1
ATOM 1655 C CA . LYS A 1 222 ? -21.870 -22.214 -17.822 1.00 67.56 222 LYS A CA 1
ATOM 1656 C C . LYS A 1 222 ? -22.965 -22.265 -16.751 1.00 67.56 222 LYS A C 1
ATOM 1658 O O . LYS A 1 222 ? -22.974 -21.429 -15.849 1.00 67.56 222 LYS A O 1
ATOM 1663 N N . ALA A 1 223 ? -23.887 -23.218 -16.873 1.00 71.94 223 ALA A N 1
ATOM 1664 C CA . ALA A 1 223 ? -24.901 -23.462 -15.856 1.00 71.94 223 ALA A CA 1
ATOM 1665 C C . ALA A 1 223 ? -24.220 -23.703 -14.493 1.00 71.94 223 ALA A C 1
ATOM 1667 O O . ALA A 1 223 ? -23.159 -24.340 -14.455 1.00 71.94 223 ALA A O 1
ATOM 1668 N N . PRO A 1 224 ? -24.785 -23.194 -13.384 1.00 73.62 224 PRO A N 1
ATOM 1669 C CA . PRO A 1 224 ? -24.233 -23.427 -12.060 1.00 73.62 224 PRO A CA 1
ATOM 1670 C C . PRO A 1 224 ? -24.173 -24.935 -11.804 1.00 73.62 224 PRO A C 1
ATOM 1672 O O . PRO A 1 224 ? -25.174 -25.642 -11.926 1.00 73.62 224 PRO A O 1
ATOM 1675 N N . GLY A 1 225 ? -22.973 -25.427 -11.494 1.00 79.25 225 GLY A N 1
ATOM 1676 C CA . GLY A 1 225 ? -22.763 -26.819 -11.120 1.00 79.25 225 GLY A CA 1
ATOM 1677 C C . GLY A 1 225 ? -23.606 -27.201 -9.896 1.00 79.25 225 GLY A C 1
ATOM 1678 O O . GLY A 1 225 ? -24.040 -26.326 -9.140 1.00 79.25 225 GLY A O 1
ATOM 1679 N N . PRO A 1 226 ? -23.857 -28.503 -9.687 1.00 81.31 226 PRO A N 1
ATOM 1680 C CA . PRO A 1 226 ? -24.658 -28.970 -8.565 1.00 81.31 226 PRO A CA 1
ATOM 1681 C C . PRO A 1 226 ? -24.080 -28.458 -7.241 1.00 81.31 226 PRO A C 1
ATOM 1683 O O . PRO A 1 226 ? -22.889 -28.611 -6.971 1.00 81.31 226 PRO A O 1
ATOM 1686 N N . LEU A 1 227 ? -24.942 -27.846 -6.422 1.00 83.25 227 LEU A N 1
ATOM 1687 C CA . LEU A 1 227 ? -24.570 -27.314 -5.112 1.00 83.25 227 LEU A CA 1
ATOM 1688 C C . LEU A 1 227 ? -23.913 -28.408 -4.257 1.00 83.25 227 LEU A C 1
ATOM 1690 O O . LEU A 1 227 ? -24.444 -29.527 -4.193 1.00 83.25 227 LEU A O 1
ATOM 1694 N N . PRO A 1 228 ? -22.791 -28.097 -3.584 1.00 78.50 228 PRO A N 1
ATOM 1695 C CA . PRO A 1 228 ? -22.091 -29.064 -2.761 1.00 78.50 228 PRO A CA 1
ATOM 1696 C C . PRO A 1 228 ? -22.978 -29.540 -1.594 1.00 78.50 228 PRO A C 1
ATOM 1698 O O . PRO A 1 228 ? -23.840 -28.797 -1.113 1.00 78.50 228 PRO A O 1
ATOM 1701 N N . PRO A 1 229 ? -22.785 -30.785 -1.122 1.00 77.25 229 PRO A N 1
ATOM 1702 C CA . PRO A 1 229 ? -23.737 -31.491 -0.257 1.00 77.25 229 PRO A CA 1
ATOM 1703 C C . PRO A 1 229 ? -24.004 -30.811 1.093 1.00 77.25 229 PRO A C 1
ATOM 1705 O O . PRO A 1 229 ? -25.064 -31.013 1.673 1.00 77.25 229 PRO A O 1
ATOM 1708 N N . TRP A 1 230 ? -23.096 -29.962 1.573 1.00 81.12 230 TRP A N 1
ATOM 1709 C CA . TRP A 1 230 ? -23.245 -29.214 2.824 1.00 81.12 230 TRP A CA 1
ATOM 1710 C C . TRP A 1 230 ? -24.098 -27.938 2.694 1.00 81.12 230 TRP A C 1
ATOM 1712 O O . TRP A 1 230 ? -24.520 -27.389 3.711 1.00 81.12 230 TRP A O 1
ATOM 1722 N N . LEU A 1 231 ? -24.398 -27.483 1.468 1.00 77.50 231 LEU A N 1
ATOM 1723 C CA . LEU A 1 231 ? -25.301 -26.350 1.210 1.00 77.50 231 LEU A CA 1
ATOM 1724 C C . LEU A 1 231 ? -26.770 -26.771 1.032 1.00 77.50 231 LEU A C 1
ATOM 1726 O O . LEU A 1 231 ? -27.651 -25.919 0.937 1.00 77.50 231 LEU A O 1
ATOM 1730 N N . ARG A 1 232 ? -27.053 -28.078 0.995 1.00 81.19 232 ARG A N 1
ATOM 1731 C CA . ARG A 1 232 ? -28.412 -28.629 0.916 1.00 81.19 232 ARG A CA 1
ATOM 1732 C C . ARG A 1 232 ? -29.023 -28.671 2.321 1.00 81.19 232 ARG A C 1
ATOM 1734 O O . ARG A 1 232 ? -29.023 -29.715 2.969 1.00 81.19 232 ARG A O 1
ATOM 1741 N N . ARG A 1 233 ? -29.472 -27.525 2.840 1.00 72.06 233 ARG A N 1
ATOM 1742 C CA . ARG A 1 233 ? -30.223 -27.483 4.108 1.00 72.06 233 ARG A CA 1
ATOM 1743 C C . ARG A 1 233 ? -31.673 -27.936 3.885 1.00 72.06 233 ARG A C 1
ATOM 1745 O O . ARG A 1 233 ? -32.249 -27.633 2.846 1.00 72.06 233 ARG A O 1
ATOM 1752 N N . ARG A 1 234 ? -32.169 -28.721 4.848 1.00 61.06 234 ARG A N 1
ATOM 1753 C CA . ARG A 1 234 ? -33.524 -29.293 4.930 1.00 61.06 234 ARG A CA 1
ATOM 1754 C C . ARG A 1 234 ? -34.598 -28.225 5.056 1.00 61.06 234 ARG A C 1
ATOM 1756 O O . ARG A 1 234 ? -34.300 -27.203 5.714 1.00 61.06 234 ARG A O 1
#